Protein AF-A0A2D4F9P9-F1 (afdb_monomer_lite)

Structure (mmCIF, N/CA/C/O backbone):
data_AF-A0A2D4F9P9-F1
#
_entry.id   AF-A0A2D4F9P9-F1
#
loop_
_atom_site.group_PDB
_atom_site.id
_atom_site.type_symbol
_atom_site.label_atom_id
_atom_site.label_alt_id
_atom_site.label_comp_id
_atom_site.label_asym_id
_atom_site.label_entity_id
_atom_site.label_seq_id
_atom_site.pdbx_PDB_ins_code
_atom_site.Cartn_x
_atom_site.Cartn_y
_atom_site.Cartn_z
_atom_site.occupancy
_atom_site.B_iso_or_equiv
_atom_site.auth_seq_id
_atom_site.auth_comp_id
_atom_site.auth_asym_id
_atom_site.auth_atom_id
_atom_site.pdbx_PDB_model_num
ATOM 1 N N . MET A 1 1 ? 14.594 11.100 -8.175 1.00 60.94 1 MET A N 1
ATOM 2 C CA . MET A 1 1 ? 13.769 10.230 -7.305 1.00 60.94 1 MET A CA 1
ATOM 3 C C . MET A 1 1 ? 14.589 9.799 -6.092 1.00 60.94 1 MET A C 1
ATOM 5 O O . MET A 1 1 ? 15.635 9.189 -6.272 1.00 60.94 1 MET A O 1
ATOM 9 N N . HIS A 1 2 ? 14.154 10.124 -4.869 1.00 86.25 2 HIS A N 1
ATOM 10 C CA . HIS A 1 2 ? 14.833 9.715 -3.628 1.00 86.25 2 HIS A CA 1
ATOM 11 C C . HIS A 1 2 ? 14.268 8.373 -3.120 1.00 86.25 2 HIS A C 1
ATOM 13 O O . HIS A 1 2 ? 13.485 8.340 -2.169 1.00 86.25 2 HIS A O 1
ATOM 19 N N . TYR A 1 3 ? 14.637 7.262 -3.773 1.00 89.88 3 TYR A N 1
ATOM 20 C CA . TYR A 1 3 ? 14.123 5.916 -3.455 1.00 89.88 3 TYR A CA 1
ATOM 21 C C . TYR A 1 3 ? 14.337 5.524 -1.982 1.00 89.88 3 TYR A C 1
ATOM 23 O O . TYR A 1 3 ? 13.443 4.951 -1.364 1.00 89.88 3 TYR A O 1
ATOM 31 N N . TYR A 1 4 ? 15.482 5.890 -1.395 1.00 91.69 4 TYR A N 1
ATOM 32 C CA . TYR A 1 4 ? 15.779 5.620 0.016 1.00 91.69 4 TYR A CA 1
ATOM 33 C C . TYR A 1 4 ? 14.820 6.345 0.970 1.00 91.69 4 TYR A C 1
ATOM 35 O O . TYR A 1 4 ? 14.259 5.727 1.872 1.00 91.69 4 TYR A O 1
ATOM 43 N N . THR A 1 5 ? 14.569 7.637 0.744 1.00 94.06 5 THR A N 1
ATOM 44 C CA . THR A 1 5 ? 13.634 8.419 1.566 1.00 94.06 5 THR A CA 1
ATOM 45 C C . THR A 1 5 ? 12.235 7.819 1.514 1.00 94.06 5 THR A C 1
ATOM 47 O O . THR A 1 5 ? 11.603 7.633 2.549 1.00 94.06 5 THR A O 1
ATOM 50 N N . ARG A 1 6 ? 11.763 7.437 0.322 1.00 94.50 6 ARG A N 1
ATOM 51 C CA . ARG A 1 6 ? 10.457 6.786 0.165 1.00 94.50 6 ARG A CA 1
ATOM 52 C C . ARG A 1 6 ? 10.391 5.435 0.879 1.00 94.50 6 ARG A C 1
ATOM 54 O O . ARG A 1 6 ? 9.430 5.187 1.602 1.00 94.50 6 ARG A O 1
ATOM 61 N N . PHE A 1 7 ? 11.428 4.605 0.758 1.00 95.12 7 PHE A N 1
ATOM 62 C CA . PHE A 1 7 ? 11.541 3.351 1.507 1.00 95.12 7 PHE A CA 1
ATOM 63 C C . PHE A 1 7 ? 11.417 3.582 3.022 1.00 95.12 7 PHE A C 1
ATOM 65 O O . PHE A 1 7 ? 10.603 2.932 3.682 1.00 95.12 7 PHE A O 1
ATOM 72 N N . LYS A 1 8 ? 12.183 4.535 3.572 1.00 96.00 8 LYS A N 1
ATOM 73 C CA . LYS A 1 8 ? 12.157 4.861 5.007 1.00 96.00 8 LYS A CA 1
ATOM 74 C C . LYS A 1 8 ? 10.812 5.435 5.446 1.00 96.00 8 LYS A C 1
ATOM 76 O O . LYS A 1 8 ? 10.347 5.091 6.529 1.00 96.00 8 LYS A O 1
ATOM 81 N N . ASN A 1 9 ? 10.161 6.239 4.608 1.00 94.12 9 ASN A N 1
ATOM 82 C CA . ASN A 1 9 ? 8.832 6.769 4.898 1.00 94.12 9 ASN A CA 1
ATOM 83 C C . ASN A 1 9 ? 7.798 5.644 5.005 1.00 94.12 9 ASN A C 1
ATOM 85 O O . ASN A 1 9 ? 7.070 5.593 5.990 1.00 94.12 9 ASN A O 1
ATOM 89 N N . HIS A 1 10 ? 7.772 4.694 4.063 1.00 95.31 10 HIS A N 1
ATOM 90 C CA . HIS A 1 10 ? 6.850 3.551 4.146 1.00 95.31 10 HIS A CA 1
ATOM 91 C C . HIS A 1 10 ? 7.165 2.619 5.319 1.00 95.31 10 HIS A C 1
ATOM 93 O O . HIS A 1 10 ? 6.251 2.029 5.891 1.00 95.31 10 HIS A O 1
ATOM 99 N N . GLU A 1 11 ? 8.432 2.510 5.726 1.00 95.06 11 GLU A N 1
ATOM 100 C CA . GLU A 1 11 ? 8.813 1.810 6.956 1.00 95.06 11 GLU A CA 1
ATOM 101 C C . GLU A 1 11 ? 8.263 2.489 8.214 1.00 95.06 11 GLU A C 1
ATOM 103 O O . GLU A 1 11 ? 7.707 1.812 9.080 1.00 95.06 11 GLU A O 1
ATOM 108 N N . LEU A 1 12 ? 8.373 3.815 8.299 1.00 94.69 12 LEU A N 1
ATOM 109 C CA . LEU A 1 12 ? 7.828 4.586 9.410 1.00 94.69 12 LEU A CA 1
ATOM 110 C C . LEU A 1 12 ? 6.294 4.518 9.437 1.00 94.69 12 LEU A C 1
ATOM 112 O O . LEU A 1 12 ? 5.719 4.217 10.483 1.00 94.69 12 LEU A O 1
ATOM 116 N N . SER A 1 13 ? 5.633 4.730 8.293 1.00 94.38 13 SER A N 1
ATOM 117 C CA . SER A 1 13 ? 4.173 4.620 8.171 1.00 94.38 13 SER A CA 1
ATOM 118 C C . SER A 1 13 ? 3.687 3.240 8.602 1.00 94.38 13 SER A C 1
ATOM 120 O O . SER A 1 13 ? 2.757 3.148 9.397 1.00 94.38 13 SER A O 1
ATOM 122 N N . TYR A 1 14 ? 4.373 2.170 8.182 1.00 94.31 14 TYR A N 1
ATOM 123 C CA . TYR A 1 14 ? 4.064 0.810 8.619 1.00 94.31 14 TYR A CA 1
ATOM 124 C C . TYR A 1 14 ? 4.135 0.657 10.147 1.00 94.31 14 TYR A 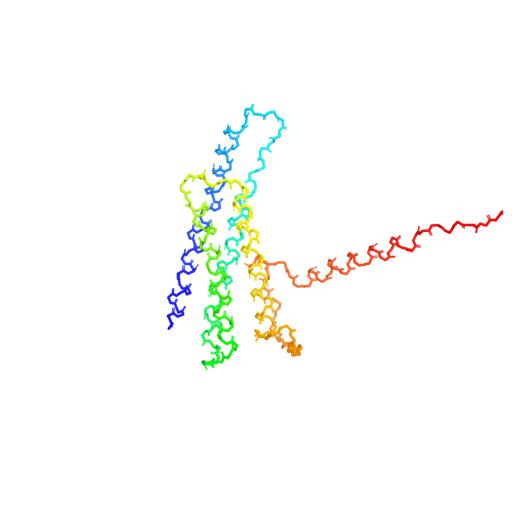C 1
ATOM 126 O O . TYR A 1 14 ? 3.232 0.079 10.746 1.00 94.31 14 TYR A O 1
ATOM 134 N N . GLN A 1 15 ? 5.174 1.186 10.802 1.00 93.00 15 GLN A N 1
ATOM 135 C CA . GLN A 1 15 ? 5.310 1.100 12.263 1.00 93.00 15 GLN A CA 1
ATOM 136 C C . GLN A 1 15 ? 4.206 1.867 13.004 1.00 93.00 15 GLN A C 1
ATOM 138 O O . GLN A 1 15 ? 3.704 1.392 14.025 1.00 93.00 15 GLN A O 1
ATOM 143 N N . LEU A 1 16 ? 3.822 3.043 12.501 1.00 91.06 16 LEU A N 1
ATOM 144 C CA . LEU A 1 16 ? 2.731 3.839 13.068 1.00 91.06 16 LEU A CA 1
ATOM 145 C C . LEU A 1 16 ? 1.384 3.132 12.886 1.00 91.06 16 LEU A C 1
ATOM 147 O O . LEU A 1 16 ? 0.625 2.988 13.843 1.00 91.06 16 LEU A O 1
ATOM 151 N N . GLU A 1 17 ? 1.116 2.628 11.684 1.00 91.19 17 GLU A N 1
ATOM 152 C CA . GLU A 1 17 ? -0.127 1.936 11.341 1.00 91.19 17 GLU A CA 1
ATOM 153 C C . GLU A 1 17 ? -0.241 0.577 12.043 1.00 91.19 17 GLU A C 1
ATOM 155 O O . GLU A 1 17 ? -1.336 0.150 12.398 1.00 91.19 17 GLU A O 1
ATOM 160 N N . GLN A 1 18 ? 0.876 -0.080 12.364 1.00 89.62 18 GLN A N 1
ATOM 161 C CA . GLN A 1 18 ? 0.859 -1.319 13.141 1.00 89.62 18 GLN A CA 1
ATOM 162 C C . GLN A 1 18 ? 0.335 -1.091 14.565 1.00 89.62 18 GLN A C 1
ATOM 164 O O . GLN A 1 18 ? -0.350 -1.952 15.121 1.00 89.62 18 GLN A O 1
ATOM 169 N N . ARG A 1 19 ? 0.588 0.087 15.151 1.00 86.94 19 ARG A N 1
ATOM 170 C CA . ARG A 1 19 ? 0.006 0.473 16.448 1.00 86.94 19 ARG A CA 1
ATOM 171 C C . ARG A 1 19 ? -1.505 0.688 16.346 1.00 86.94 19 ARG A C 1
ATOM 173 O O . ARG A 1 19 ? -2.205 0.488 17.338 1.00 86.94 19 ARG A O 1
ATOM 180 N N . LEU A 1 20 ? -2.018 1.017 15.157 1.00 81.38 20 LEU A N 1
ATOM 181 C CA . LEU A 1 20 ? -3.451 1.194 14.936 1.00 81.38 20 LEU A CA 1
ATOM 182 C C . LEU A 1 20 ? -4.242 -0.104 14.995 1.00 81.38 20 LEU A C 1
ATOM 184 O O . LEU A 1 20 ? -5.440 -0.037 15.211 1.00 81.38 20 LEU A O 1
ATOM 188 N N . LEU A 1 21 ? -3.620 -1.281 14.889 1.00 79.50 21 LEU A N 1
ATOM 189 C CA . LEU A 1 21 ? -4.337 -2.536 15.151 1.00 79.50 21 LEU A CA 1
ATOM 190 C C . LEU A 1 21 ? -4.892 -2.588 16.581 1.00 79.50 21 LEU A C 1
ATOM 192 O O . LEU A 1 21 ? -5.967 -3.136 16.804 1.00 79.50 21 LEU A O 1
ATOM 196 N N . LYS A 1 22 ? -4.187 -1.989 17.552 1.00 77.75 22 LYS A N 1
ATOM 197 C CA . LYS A 1 22 ? -4.683 -1.894 18.932 1.00 77.75 22 LYS A CA 1
ATOM 198 C C . LYS A 1 22 ? -5.852 -0.913 19.030 1.00 77.75 22 LYS A C 1
ATOM 200 O O . LYS A 1 22 ? -6.894 -1.268 19.565 1.00 77.75 22 LYS A O 1
ATOM 205 N N . THR A 1 23 ? -5.718 0.273 18.438 1.00 77.81 23 THR A N 1
ATOM 206 C CA . THR A 1 23 ? -6.778 1.297 18.474 1.00 77.81 23 THR A CA 1
ATOM 207 C C . THR A 1 23 ? -7.973 0.952 17.585 1.00 77.81 23 THR A C 1
ATOM 209 O O . THR A 1 23 ? -9.080 1.417 17.832 1.00 77.81 23 THR A O 1
ATOM 212 N N . ALA A 1 24 ? -7.796 0.111 16.565 1.00 75.88 24 ALA A N 1
ATOM 213 C CA . ALA A 1 24 ? -8.885 -0.432 15.764 1.00 75.88 24 ALA A CA 1
ATOM 214 C C . ALA A 1 24 ? -9.850 -1.220 16.651 1.00 75.88 24 ALA A C 1
ATOM 216 O O . ALA A 1 24 ? -11.050 -0.993 16.558 1.00 75.88 24 ALA A O 1
ATOM 217 N N . LYS A 1 25 ? -9.341 -2.045 17.576 1.00 74.81 25 LYS A N 1
ATOM 218 C CA . LYS A 1 25 ? -10.176 -2.783 18.538 1.00 74.81 25 LYS A CA 1
ATOM 219 C C . LYS A 1 25 ? -10.974 -1.847 19.443 1.00 74.81 25 LYS A C 1
ATOM 221 O O . LYS A 1 25 ? -12.171 -2.043 19.615 1.00 74.81 25 LYS A O 1
ATOM 226 N N . GLU A 1 26 ? -10.348 -0.783 19.937 1.00 77.94 26 GLU A N 1
ATOM 227 C CA . GLU A 1 26 ? -11.034 0.249 20.730 1.00 77.94 26 GLU A CA 1
ATOM 228 C C . GLU A 1 26 ? -12.122 0.963 19.909 1.00 77.94 26 GLU A C 1
ATOM 230 O O . GLU A 1 26 ? -13.231 1.181 20.390 1.00 77.94 26 GLU A O 1
ATOM 235 N N . LYS A 1 27 ? -11.847 1.287 18.637 1.00 73.94 27 LYS A N 1
ATOM 236 C CA . LYS A 1 27 ? -12.835 1.882 17.719 1.00 73.94 27 LYS A CA 1
ATOM 237 C C . LYS A 1 27 ? -13.996 0.932 17.430 1.00 73.94 27 LYS A C 1
ATOM 239 O O . LYS A 1 27 ? -15.137 1.380 17.350 1.00 73.94 27 LYS A O 1
ATOM 244 N N . MET A 1 28 ? -13.717 -0.360 17.272 1.00 77.69 28 MET A N 1
ATOM 245 C CA . MET A 1 28 ? -14.737 -1.395 17.105 1.00 77.69 28 MET A CA 1
ATOM 246 C C . MET A 1 28 ? -15.630 -1.482 18.346 1.00 77.69 28 MET A C 1
ATOM 248 O O . MET A 1 28 ? -16.847 -1.529 18.208 1.00 77.69 28 MET A O 1
ATOM 252 N N . GLU A 1 29 ? -15.047 -1.417 19.543 1.00 77.88 29 GLU A N 1
ATOM 253 C CA . GLU A 1 29 ? -15.789 -1.423 20.807 1.00 77.88 29 GLU A CA 1
ATOM 254 C C . GLU A 1 29 ? -16.640 -0.157 21.003 1.00 77.88 29 GLU A C 1
ATOM 256 O O . GLU A 1 29 ? -17.789 -0.223 21.435 1.00 77.88 29 GLU A O 1
ATOM 261 N N . GLN A 1 30 ? -16.122 1.017 20.640 1.00 77.94 30 GLN A N 1
ATOM 262 C CA . GLN A 1 30 ? -16.907 2.255 20.673 1.00 77.94 30 GLN A CA 1
ATOM 263 C C . GLN A 1 30 ? -18.107 2.191 19.720 1.00 77.94 30 GLN A C 1
ATOM 265 O O . GLN A 1 30 ? -19.206 2.613 20.080 1.00 77.94 30 GLN A O 1
ATOM 270 N N . LEU A 1 31 ? -17.918 1.633 18.520 1.00 73.75 31 LEU A N 1
ATOM 271 C CA . LEU A 1 31 ? -19.010 1.421 17.570 1.00 73.75 31 LEU A CA 1
ATOM 272 C C . LEU A 1 31 ? -20.001 0.373 18.062 1.00 73.75 31 LEU A C 1
ATOM 274 O O . LEU A 1 31 ? -21.200 0.561 17.878 1.00 73.75 31 LEU A O 1
ATOM 278 N N . SER A 1 32 ? -19.531 -0.704 18.696 1.00 74.62 32 SER A N 1
ATOM 279 C CA . SER A 1 32 ? -20.427 -1.732 19.216 1.00 74.62 32 SER A CA 1
ATOM 280 C C . SER A 1 32 ? -21.303 -1.202 20.345 1.00 74.62 32 SER A C 1
ATOM 282 O O . SER A 1 32 ? -22.506 -1.438 20.330 1.00 74.62 32 SER A O 1
ATOM 284 N N . ARG A 1 33 ? -20.743 -0.391 21.250 1.00 77.25 33 ARG A N 1
ATOM 285 C CA . ARG A 1 33 ? -21.501 0.308 22.300 1.00 77.25 33 ARG A CA 1
ATOM 286 C C . ARG A 1 33 ? -22.508 1.310 21.729 1.00 77.25 33 ARG A C 1
ATOM 288 O O . ARG A 1 33 ? -23.623 1.387 22.227 1.00 77.25 33 ARG A O 1
ATOM 295 N N . ALA A 1 34 ? -22.141 2.052 20.681 1.00 73.62 34 ALA A N 1
ATOM 296 C CA . ALA A 1 34 ? -23.039 3.014 20.035 1.00 73.62 34 ALA A CA 1
ATOM 297 C C . ALA A 1 34 ? -24.189 2.346 19.254 1.00 73.62 34 ALA A C 1
ATOM 299 O O . ALA A 1 34 ? -25.266 2.925 19.139 1.00 73.62 34 ALA A O 1
ATOM 300 N N . LEU A 1 35 ? -23.965 1.146 18.707 1.00 68.00 35 LEU A N 1
ATOM 301 C CA . LEU A 1 35 ? -24.952 0.391 17.924 1.00 68.00 35 LEU A CA 1
ATOM 302 C C . LEU A 1 35 ? -25.755 -0.621 18.760 1.00 68.00 35 LEU A C 1
ATOM 304 O O . LEU A 1 35 ? -26.816 -1.058 18.320 1.00 68.00 35 LEU A O 1
ATOM 308 N N . GLY A 1 36 ? -25.290 -0.967 19.964 1.00 58.28 36 GLY A N 1
ATOM 309 C CA . GLY A 1 36 ? -25.856 -1.989 20.857 1.00 58.28 36 GLY A CA 1
ATOM 310 C C . GLY A 1 36 ? -27.242 -1.699 21.450 1.00 58.28 36 GLY A C 1
ATOM 311 O O . GLY A 1 36 ? -27.658 -2.401 22.363 1.00 58.28 36 GLY A O 1
ATOM 312 N N . GLY A 1 37 ? -27.958 -0.688 20.947 1.00 53.84 37 GLY A N 1
ATOM 313 C CA . GLY A 1 37 ? -29.382 -0.461 21.221 1.00 53.84 37 GLY A CA 1
ATOM 314 C C . GLY A 1 37 ? -30.329 -1.070 20.177 1.00 53.84 37 GLY A C 1
ATOM 315 O O . GLY A 1 37 ? -31.540 -0.981 20.348 1.00 53.84 37 GLY A O 1
ATOM 316 N N . SER A 1 38 ? -29.810 -1.657 19.092 1.00 51.50 38 SER A N 1
ATOM 317 C CA . SER A 1 38 ? -30.614 -2.306 18.049 1.00 51.50 38 SER A CA 1
ATOM 318 C C . SER A 1 38 ? -30.431 -3.824 18.105 1.00 51.50 38 SER A C 1
ATOM 320 O O . SER A 1 38 ? -29.320 -4.327 18.256 1.00 51.50 38 SER A O 1
ATOM 322 N N . GLU A 1 39 ? -31.546 -4.540 18.061 1.00 47.66 39 GLU A N 1
ATOM 323 C CA . GLU A 1 39 ? -31.699 -5.929 18.480 1.00 47.66 39 GLU A CA 1
ATOM 324 C C . GLU A 1 39 ? -30.732 -6.943 17.826 1.00 47.66 39 GLU A C 1
ATOM 326 O O . GLU A 1 39 ? -30.561 -7.008 16.610 1.00 47.66 39 GLU A O 1
ATOM 331 N N . GLY A 1 40 ? -30.152 -7.809 18.665 1.00 46.72 40 GLY A N 1
ATOM 332 C CA . GLY A 1 40 ? -29.878 -9.217 18.344 1.00 46.72 40 GLY A CA 1
ATOM 333 C C . GLY A 1 40 ? -28.616 -9.588 17.554 1.00 46.72 40 GLY A C 1
ATOM 334 O O . GLY A 1 40 ? -28.216 -10.748 17.614 1.00 46.72 40 GLY A O 1
ATOM 335 N N . SER A 1 41 ? -27.943 -8.666 16.864 1.00 47.75 41 SER A N 1
ATOM 336 C CA . SER A 1 41 ? -26.713 -8.974 16.112 1.00 47.75 41 SER A CA 1
ATOM 337 C C . SER A 1 41 ? -25.524 -8.203 16.671 1.00 47.75 41 SER A C 1
ATOM 339 O O . SER A 1 41 ? -25.532 -6.974 16.664 1.00 47.75 41 SER A O 1
ATOM 341 N N . CYS A 1 42 ? -24.456 -8.900 17.079 1.00 53.88 42 CYS A N 1
ATOM 342 C CA . CYS A 1 42 ? -23.174 -8.246 17.354 1.00 53.88 42 CYS A CA 1
ATOM 343 C C . CYS A 1 42 ? -22.786 -7.422 16.107 1.00 53.88 42 CYS A C 1
ATOM 345 O O . CYS A 1 42 ? -22.752 -7.983 15.006 1.00 53.88 42 CYS A O 1
ATOM 347 N N . PRO A 1 43 ? -22.590 -6.096 16.214 1.00 57.78 43 PRO A N 1
ATOM 348 C CA . PRO A 1 43 ? -22.362 -5.260 15.047 1.00 57.78 43 PRO A CA 1
ATOM 349 C C . PRO A 1 43 ? -21.065 -5.685 14.362 1.00 57.78 43 PRO A C 1
ATOM 351 O O . PRO A 1 43 ? -20.007 -5.758 14.991 1.00 57.78 43 PRO A O 1
ATOM 354 N N . ASP A 1 44 ? -21.154 -5.967 13.061 1.00 66.88 44 ASP A N 1
ATOM 355 C CA . ASP A 1 44 ? -20.003 -6.369 12.260 1.00 66.88 44 ASP A CA 1
ATOM 356 C C . ASP A 1 44 ? -19.019 -5.194 12.145 1.00 66.88 44 ASP A C 1
ATOM 358 O O . ASP A 1 44 ? -19.168 -4.257 11.357 1.00 66.88 44 ASP A O 1
ATOM 362 N N . THR A 1 45 ? -18.040 -5.229 13.037 1.00 71.50 45 THR A N 1
ATOM 363 C CA . THR A 1 45 ? -17.009 -4.215 13.245 1.00 71.50 45 THR A CA 1
ATOM 364 C C . THR A 1 45 ? -15.664 -4.663 12.661 1.00 71.50 45 THR A C 1
ATOM 366 O O . THR A 1 45 ? -14.722 -3.874 12.613 1.00 71.50 45 THR A O 1
ATOM 369 N N . THR A 1 46 ? -15.590 -5.898 12.145 1.00 82.19 46 THR A N 1
ATOM 370 C CA . THR A 1 46 ? -14.373 -6.541 11.611 1.00 82.19 46 THR A CA 1
ATOM 371 C C . THR A 1 46 ? -13.750 -5.764 10.450 1.00 82.19 46 THR A C 1
ATOM 373 O O . THR A 1 46 ? -12.531 -5.728 10.302 1.00 82.19 46 THR A O 1
ATOM 376 N N . PHE A 1 47 ? -14.570 -5.017 9.704 1.00 85.50 47 PHE A N 1
ATOM 377 C CA . PHE A 1 47 ? -14.140 -4.228 8.549 1.00 85.50 47 PHE A CA 1
ATOM 378 C C . PHE A 1 47 ? -13.017 -3.215 8.841 1.00 85.50 47 PHE A C 1
ATOM 380 O O . PHE A 1 47 ? -12.279 -2.846 7.927 1.00 85.50 47 PHE A O 1
ATOM 387 N N . ILE A 1 48 ? -12.897 -2.718 10.081 1.00 87.06 48 ILE A N 1
ATOM 388 C CA . ILE A 1 48 ? -11.821 -1.785 10.459 1.00 87.06 48 ILE A CA 1
ATOM 389 C C . ILE A 1 48 ? -10.504 -2.538 10.576 1.00 87.06 48 ILE A C 1
ATOM 391 O O . ILE A 1 48 ? -9.484 -2.072 10.068 1.00 87.06 48 ILE A O 1
ATOM 395 N N . GLU A 1 49 ? -10.528 -3.697 11.231 1.00 88.31 49 GLU A N 1
ATOM 396 C CA . GLU A 1 49 ? -9.358 -4.556 11.343 1.00 88.31 49 GLU A CA 1
ATOM 397 C C . GLU A 1 49 ? -8.902 -5.010 9.955 1.00 88.31 49 GLU A C 1
ATOM 399 O O . GLU A 1 49 ? -7.730 -4.836 9.623 1.00 88.31 49 GLU A O 1
ATOM 404 N N . ASP A 1 50 ? -9.827 -5.462 9.107 1.00 90.94 50 ASP A N 1
ATOM 405 C CA . ASP A 1 50 ? -9.534 -5.862 7.728 1.00 90.94 50 ASP A CA 1
ATOM 406 C C . ASP A 1 50 ? -8.899 -4.726 6.917 1.00 90.94 50 ASP A C 1
ATOM 408 O O . ASP A 1 50 ? -7.910 -4.930 6.207 1.00 90.94 50 ASP A O 1
ATOM 412 N N . ALA A 1 51 ? -9.424 -3.504 7.051 1.00 92.94 51 ALA A N 1
ATOM 413 C CA . ALA A 1 51 ? -8.876 -2.330 6.385 1.00 92.94 51 ALA A CA 1
ATOM 414 C C . ALA A 1 51 ? -7.445 -2.013 6.851 1.00 92.94 51 ALA A C 1
ATOM 416 O O . ALA A 1 51 ? -6.577 -1.732 6.022 1.00 92.94 51 ALA A O 1
ATOM 417 N N . VAL A 1 52 ? -7.173 -2.088 8.159 1.00 92.50 52 VAL A N 1
ATOM 418 C CA . VAL A 1 52 ? -5.822 -1.875 8.708 1.00 92.50 52 VAL A CA 1
ATOM 419 C C . VAL A 1 52 ? -4.878 -3.002 8.283 1.00 92.50 52 VAL A C 1
ATOM 421 O O . VAL A 1 52 ? -3.738 -2.738 7.902 1.00 92.50 52 VAL A O 1
ATOM 424 N N . GLN A 1 53 ? -5.331 -4.257 8.277 1.00 92.56 53 GLN A N 1
ATOM 425 C CA . GLN A 1 53 ? -4.530 -5.379 7.790 1.00 92.56 53 GLN A CA 1
ATOM 426 C C . GLN A 1 53 ? -4.168 -5.218 6.306 1.00 92.56 53 GLN A C 1
ATOM 428 O O . GLN A 1 53 ? -3.024 -5.474 5.921 1.00 92.56 53 GLN A O 1
ATOM 433 N N . GLU A 1 54 ? -5.109 -4.786 5.463 1.00 95.38 54 GLU A N 1
ATOM 434 C CA . GLU A 1 54 ? -4.846 -4.550 4.041 1.00 95.38 54 GLU A CA 1
ATOM 435 C C . GLU A 1 54 ? -3.891 -3.367 3.821 1.00 95.38 54 GLU A C 1
ATOM 437 O O . GLU A 1 54 ? -2.998 -3.442 2.969 1.00 95.38 54 GLU A O 1
ATOM 442 N N . LEU A 1 55 ? -3.999 -2.321 4.645 1.00 94.81 55 LEU A N 1
ATOM 443 C CA . LEU A 1 55 ? -3.058 -1.204 4.663 1.00 94.81 55 LEU A CA 1
ATOM 444 C C . LEU A 1 55 ? -1.632 -1.692 4.968 1.00 94.81 55 LEU A C 1
ATOM 446 O O . LEU A 1 55 ? -0.716 -1.448 4.184 1.00 94.81 55 LEU A O 1
ATOM 450 N N . LEU A 1 56 ? -1.450 -2.484 6.031 1.00 94.88 56 LEU A N 1
ATOM 451 C CA . LEU A 1 56 ? -0.146 -3.038 6.419 1.00 94.88 56 LEU A CA 1
ATOM 452 C C . LEU A 1 56 ? 0.465 -3.939 5.338 1.00 94.88 56 LEU A C 1
ATOM 454 O O . LEU A 1 56 ? 1.661 -3.831 5.045 1.00 94.88 56 LEU A O 1
ATOM 458 N N . LYS A 1 57 ? -0.343 -4.809 4.715 1.00 95.81 57 LYS A N 1
ATOM 459 C CA . LYS A 1 57 ? 0.097 -5.643 3.581 1.00 95.81 57 LYS A CA 1
ATOM 460 C C . LYS A 1 57 ? 0.604 -4.768 2.438 1.00 95.81 57 LYS A C 1
ATOM 462 O O . LYS A 1 57 ? 1.663 -5.040 1.873 1.00 95.81 57 LYS A O 1
ATOM 467 N N . THR A 1 58 ? -0.119 -3.700 2.120 1.00 97.25 58 THR A N 1
ATOM 468 C CA . THR A 1 58 ? 0.219 -2.819 0.999 1.00 97.25 58 THR A CA 1
ATOM 469 C C . THR A 1 58 ? 1.441 -1.951 1.286 1.00 97.25 58 THR A C 1
ATOM 471 O O . THR A 1 58 ? 2.313 -1.847 0.426 1.00 97.25 58 THR A O 1
ATOM 474 N N . ARG A 1 59 ? 1.605 -1.441 2.513 1.00 96.94 59 ARG A N 1
ATOM 475 C CA . ARG A 1 59 ? 2.823 -0.735 2.951 1.00 96.94 59 ARG A CA 1
ATOM 476 C C . ARG A 1 59 ? 4.084 -1.570 2.787 1.00 96.94 59 ARG A C 1
ATOM 478 O O . ARG A 1 59 ? 5.102 -1.054 2.335 1.00 96.94 59 ARG A O 1
ATOM 485 N N . ARG A 1 60 ? 4.032 -2.866 3.118 1.00 96.25 60 ARG A N 1
ATOM 486 C CA . ARG A 1 60 ? 5.167 -3.782 2.906 1.00 96.25 60 ARG A CA 1
ATOM 487 C C . ARG A 1 60 ? 5.526 -3.888 1.424 1.00 96.25 60 ARG A C 1
ATOM 489 O O . ARG A 1 60 ? 6.704 -3.816 1.085 1.00 96.25 60 ARG A O 1
ATOM 496 N N . ILE A 1 61 ? 4.522 -4.004 0.551 1.00 96.69 61 ILE A N 1
ATOM 497 C CA . ILE A 1 61 ? 4.731 -4.026 -0.903 1.00 96.69 61 ILE A CA 1
ATOM 498 C C . ILE A 1 61 ? 5.320 -2.704 -1.398 1.00 96.69 61 ILE A C 1
ATOM 500 O O . ILE A 1 61 ? 6.336 -2.732 -2.089 1.00 96.69 61 ILE A O 1
ATOM 504 N N . LEU A 1 62 ? 4.754 -1.560 -1.004 1.00 96.81 62 LEU A N 1
ATOM 505 C CA . LEU A 1 62 ? 5.271 -0.242 -1.379 1.00 96.81 62 LEU A CA 1
ATOM 506 C C . LEU A 1 62 ? 6.706 -0.047 -0.882 1.00 96.81 62 LEU A C 1
ATOM 508 O O . LEU A 1 62 ? 7.570 0.326 -1.670 1.00 96.81 62 LEU A O 1
ATOM 512 N N . LYS A 1 63 ? 7.018 -0.418 0.364 1.00 95.75 63 LYS A N 1
ATOM 513 C CA . LYS A 1 63 ? 8.389 -0.390 0.891 1.00 95.75 63 LYS A CA 1
ATOM 514 C C . LYS A 1 63 ? 9.351 -1.175 -0.007 1.00 95.75 63 LYS A C 1
ATOM 516 O O . LYS A 1 63 ? 10.347 -0.620 -0.460 1.00 95.75 63 LYS A O 1
ATOM 521 N N . CYS A 1 64 ? 9.038 -2.433 -0.316 1.00 94.25 64 CYS A N 1
ATOM 522 C CA . CYS A 1 64 ? 9.885 -3.285 -1.157 1.00 94.25 64 CYS A CA 1
ATOM 523 C C . CYS A 1 64 ? 9.926 -2.849 -2.633 1.00 94.25 64 CYS A C 1
ATOM 525 O O . CYS A 1 64 ? 10.870 -3.184 -3.349 1.00 94.25 64 CYS A O 1
ATOM 527 N N . SER A 1 65 ? 8.934 -2.083 -3.092 1.00 95.56 65 SER A N 1
ATOM 528 C CA . SER A 1 65 ? 8.861 -1.611 -4.473 1.00 95.56 65 SER A CA 1
ATOM 529 C C . SER A 1 65 ? 9.906 -0.536 -4.805 1.00 95.56 65 SER A C 1
ATOM 531 O O . SER A 1 65 ? 10.384 -0.499 -5.935 1.00 95.56 65 SER A O 1
ATOM 533 N N . TYR A 1 66 ? 10.345 0.291 -3.844 1.00 95.44 66 TYR A N 1
ATOM 534 C CA . TYR A 1 66 ? 11.356 1.326 -4.121 1.00 95.44 66 TYR A CA 1
ATOM 535 C C . TYR A 1 66 ? 12.753 0.762 -4.413 1.00 95.44 66 TYR A C 1
ATOM 537 O O . TYR A 1 66 ? 13.333 1.175 -5.417 1.00 95.44 66 TYR A O 1
ATOM 545 N N . PRO A 1 67 ? 13.301 -0.194 -3.630 1.00 94.44 67 PRO A N 1
ATOM 546 C CA . PRO A 1 67 ? 14.534 -0.880 -4.011 1.00 94.44 67 PRO A CA 1
ATOM 547 C C . PRO A 1 67 ? 14.417 -1.577 -5.369 1.00 94.44 67 PRO A C 1
ATOM 549 O O . PRO A 1 67 ? 15.338 -1.499 -6.171 1.00 94.44 67 PRO A O 1
ATOM 552 N N . TYR A 1 68 ? 13.273 -2.205 -5.666 1.00 92.75 68 TYR A N 1
ATOM 553 C CA . TYR A 1 68 ? 13.047 -2.831 -6.971 1.00 92.75 68 TYR A CA 1
ATOM 554 C C . TYR A 1 68 ? 13.091 -1.809 -8.119 1.00 92.75 68 TYR A C 1
ATOM 556 O O . TYR A 1 68 ? 13.835 -1.999 -9.078 1.00 92.75 68 TYR A O 1
ATOM 564 N N . GLY A 1 69 ? 12.354 -0.698 -8.002 1.00 92.12 69 GLY A N 1
ATOM 565 C CA . GLY A 1 69 ? 12.319 0.370 -9.007 1.00 92.12 69 GLY A CA 1
ATOM 566 C C . GLY A 1 69 ? 13.664 1.074 -9.212 1.00 92.12 69 GLY A C 1
ATOM 567 O O . GLY A 1 69 ? 13.970 1.510 -10.324 1.00 92.12 69 GLY A O 1
ATOM 568 N N . PHE A 1 70 ? 14.501 1.137 -8.171 1.00 92.00 70 PHE A N 1
ATOM 569 C CA . PHE A 1 70 ? 15.862 1.668 -8.265 1.00 92.00 70 PHE A CA 1
ATOM 570 C C . PHE A 1 70 ? 16.723 0.868 -9.255 1.00 92.00 70 PHE A C 1
ATOM 572 O O . PHE A 1 70 ? 17.403 1.472 -10.081 1.00 92.00 70 PHE A O 1
ATOM 579 N N . PHE A 1 71 ? 16.643 -0.467 -9.218 1.00 91.69 71 PHE A N 1
ATOM 580 C CA . PHE A 1 71 ? 17.413 -1.357 -10.096 1.00 91.69 71 PH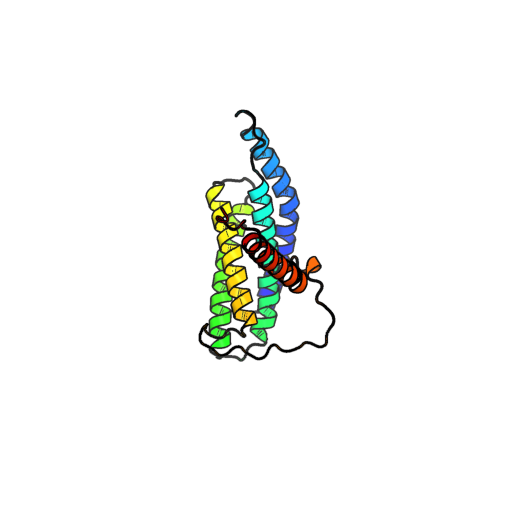E A CA 1
ATOM 581 C C . PHE A 1 71 ? 16.800 -1.560 -11.490 1.00 91.69 71 PHE A C 1
ATOM 583 O O . PHE A 1 71 ? 17.392 -2.250 -12.319 1.00 91.69 71 PHE A O 1
ATOM 590 N N . LEU A 1 72 ? 15.631 -0.978 -11.777 1.00 89.25 72 LEU A N 1
ATOM 591 C CA . LEU A 1 72 ? 15.096 -0.971 -13.137 1.00 89.25 72 LEU A CA 1
ATOM 592 C C . LEU A 1 72 ? 15.900 -0.029 -14.033 1.00 89.25 72 LEU A C 1
ATOM 594 O O . LEU A 1 72 ? 16.262 1.081 -13.624 1.00 89.25 72 LEU A O 1
ATOM 598 N N . GLU A 1 73 ? 16.098 -0.465 -15.277 1.00 88.31 73 GLU A N 1
ATOM 599 C CA . GLU A 1 73 ? 16.823 0.277 -16.302 1.00 88.31 73 GLU A CA 1
ATOM 600 C C . GLU A 1 73 ? 16.241 1.694 -16.472 1.00 88.31 73 GLU A C 1
ATOM 602 O O . GLU A 1 73 ? 15.029 1.841 -16.699 1.00 88.31 73 GLU A O 1
ATOM 607 N N . PRO A 1 74 ? 17.066 2.749 -16.323 1.00 87.50 74 PRO A N 1
ATOM 608 C CA . PRO A 1 74 ? 16.622 4.125 -16.502 1.00 87.50 74 PRO A CA 1
ATOM 609 C C . PRO A 1 74 ? 16.035 4.352 -17.899 1.00 87.50 74 PRO A C 1
ATOM 611 O O . PRO A 1 74 ? 16.588 3.868 -18.879 1.00 87.50 74 PRO A O 1
ATOM 614 N N . LYS A 1 75 ? 14.949 5.132 -17.991 1.00 85.12 75 LYS A N 1
ATOM 615 C CA . LYS A 1 75 ? 14.267 5.474 -19.258 1.00 85.12 75 LYS A CA 1
ATOM 616 C C . LYS A 1 75 ? 13.753 4.263 -20.058 1.00 85.12 75 LYS A C 1
ATOM 618 O O . LYS A 1 75 ? 13.543 4.365 -21.261 1.00 85.12 75 LYS A O 1
ATOM 623 N N . SER A 1 76 ? 13.551 3.119 -19.403 1.00 89.12 76 SER A N 1
ATOM 624 C CA . SER A 1 76 ? 12.871 1.976 -20.013 1.00 89.12 76 SER A CA 1
ATOM 625 C C . SER A 1 76 ? 11.354 2.099 -19.850 1.00 89.12 76 SER A C 1
ATOM 627 O O . SER A 1 76 ? 10.867 2.475 -18.782 1.00 89.12 76 SER A O 1
ATOM 629 N N . THR A 1 77 ? 10.590 1.679 -20.862 1.00 89.06 77 THR A N 1
ATOM 630 C CA . THR A 1 77 ? 9.115 1.605 -20.800 1.00 89.06 77 THR A CA 1
ATOM 631 C C . THR A 1 77 ? 8.640 0.778 -19.602 1.00 89.06 77 THR A C 1
ATOM 633 O O . THR A 1 77 ? 7.671 1.114 -18.929 1.00 89.06 77 THR A O 1
ATOM 636 N N . LYS A 1 78 ? 9.380 -0.285 -19.270 1.00 88.62 78 LYS A N 1
ATOM 637 C CA . LYS A 1 78 ? 9.155 -1.106 -18.078 1.00 88.62 78 LYS A CA 1
ATOM 638 C C . LYS A 1 78 ? 9.204 -0.288 -16.786 1.00 88.62 78 LYS A C 1
ATOM 640 O O . LYS A 1 78 ? 8.368 -0.489 -15.907 1.00 88.62 78 LYS A O 1
ATOM 645 N N . LYS A 1 79 ? 10.185 0.606 -16.653 1.00 91.06 79 LYS A N 1
ATOM 646 C CA . LYS A 1 79 ? 10.317 1.471 -15.480 1.00 91.06 79 LYS A CA 1
ATOM 647 C C . LYS A 1 79 ? 9.183 2.488 -15.405 1.00 91.06 79 LYS A C 1
ATOM 649 O O . LYS A 1 79 ? 8.621 2.660 -14.332 1.00 91.06 79 LYS A O 1
ATOM 654 N N . GLU A 1 80 ? 8.800 3.079 -16.530 1.00 91.50 80 GLU A N 1
ATOM 655 C CA . GLU A 1 80 ? 7.690 4.038 -16.599 1.00 91.50 80 GLU A CA 1
ATOM 656 C C . GLU A 1 80 ? 6.352 3.400 -16.199 1.00 91.50 80 GLU A C 1
ATOM 658 O O . GLU A 1 80 ? 5.652 3.924 -15.333 1.00 91.50 80 GLU A O 1
ATOM 663 N N . ILE A 1 81 ? 6.029 2.219 -16.745 1.00 92.12 81 ILE A N 1
ATOM 664 C CA . ILE A 1 81 ? 4.818 1.472 -16.367 1.00 92.12 81 ILE A CA 1
ATOM 665 C C . ILE A 1 81 ? 4.865 1.101 -14.880 1.00 92.12 81 ILE A C 1
ATOM 667 O O . ILE A 1 81 ? 3.867 1.237 -14.171 1.00 92.12 81 ILE A O 1
ATOM 671 N N . PHE A 1 82 ? 6.019 0.646 -14.385 1.00 94.69 82 PHE A N 1
ATOM 672 C CA . PHE A 1 82 ? 6.186 0.301 -12.977 1.00 94.69 82 PHE A CA 1
ATOM 673 C C . PHE A 1 82 ? 5.931 1.500 -12.055 1.00 94.69 82 PHE A C 1
ATOM 675 O O . PHE A 1 82 ? 5.183 1.365 -11.089 1.00 94.69 82 PHE A O 1
ATOM 682 N N . GLU A 1 83 ? 6.528 2.657 -12.346 1.00 94.62 83 GLU A N 1
ATOM 683 C CA . GLU A 1 83 ? 6.391 3.878 -11.542 1.00 94.62 83 GLU A CA 1
ATOM 684 C C . GLU A 1 83 ? 4.963 4.437 -11.589 1.00 94.62 83 GLU A C 1
ATOM 686 O O . GLU A 1 83 ? 4.456 4.906 -10.567 1.00 94.62 83 GLU A O 1
ATOM 691 N N . LEU A 1 84 ? 4.274 4.310 -12.728 1.00 95.06 84 LEU A N 1
ATOM 692 C CA . LEU A 1 84 ? 2.856 4.650 -12.845 1.00 95.06 84 LEU A CA 1
ATOM 693 C C . LEU A 1 84 ? 1.998 3.761 -11.935 1.00 95.06 84 LEU A C 1
ATOM 695 O O . LEU A 1 84 ? 1.265 4.262 -11.085 1.00 95.06 84 LEU A O 1
ATOM 699 N N . MET A 1 85 ? 2.140 2.436 -12.042 1.00 96.25 85 MET A N 1
ATOM 700 C CA . MET A 1 85 ? 1.367 1.506 -11.212 1.00 96.25 85 MET A CA 1
ATOM 701 C C . MET A 1 85 ? 1.714 1.612 -9.719 1.00 96.25 85 MET A C 1
ATOM 703 O O . MET A 1 85 ? 0.846 1.431 -8.864 1.00 96.25 85 MET A O 1
ATOM 707 N N . GLN A 1 86 ? 2.981 1.888 -9.392 1.00 96.31 86 GLN A N 1
ATOM 708 C CA . GLN A 1 86 ? 3.430 2.147 -8.024 1.00 96.31 86 GLN A CA 1
ATOM 709 C C . GLN A 1 86 ? 2.742 3.394 -7.461 1.00 96.31 86 GLN A C 1
ATOM 711 O O . GLN A 1 86 ? 2.265 3.360 -6.328 1.00 96.31 86 GLN A O 1
ATOM 716 N N . THR A 1 87 ? 2.661 4.464 -8.258 1.00 96.69 87 THR A N 1
ATOM 717 C CA . THR A 1 87 ? 2.000 5.722 -7.885 1.00 96.69 87 THR A CA 1
ATOM 718 C C . THR A 1 87 ? 0.507 5.511 -7.654 1.00 96.69 87 THR A C 1
ATOM 720 O O . THR A 1 87 ? -0.013 5.937 -6.625 1.00 96.69 87 THR A O 1
ATOM 723 N N . ASP A 1 88 ? -0.172 4.781 -8.543 1.00 97.06 88 ASP A N 1
ATOM 724 C CA . ASP A 1 88 ? -1.583 4.413 -8.378 1.00 97.06 88 ASP A CA 1
ATOM 725 C C . ASP A 1 88 ? -1.828 3.652 -7.073 1.00 97.06 88 ASP A C 1
ATOM 727 O O . ASP A 1 88 ? -2.757 3.969 -6.325 1.00 97.06 88 ASP A O 1
ATOM 731 N N . LEU A 1 89 ? -0.977 2.662 -6.779 1.00 97.81 89 LEU A N 1
ATOM 732 C CA . LEU A 1 89 ? -1.054 1.894 -5.541 1.00 97.81 89 LEU A CA 1
ATOM 733 C C . LEU A 1 89 ? -0.807 2.779 -4.311 1.00 97.81 89 LEU A C 1
ATOM 735 O O . LEU A 1 89 ? -1.522 2.657 -3.315 1.00 97.81 89 LEU A O 1
ATOM 739 N N . GLU A 1 90 ? 0.183 3.670 -4.367 1.00 97.25 90 GLU A N 1
ATOM 740 C CA . GLU A 1 90 ? 0.500 4.605 -3.284 1.00 97.25 90 GLU A CA 1
ATOM 741 C C . GLU A 1 90 ? -0.680 5.548 -3.015 1.00 97.25 90 GLU A C 1
ATOM 743 O O . GLU A 1 90 ? -1.105 5.66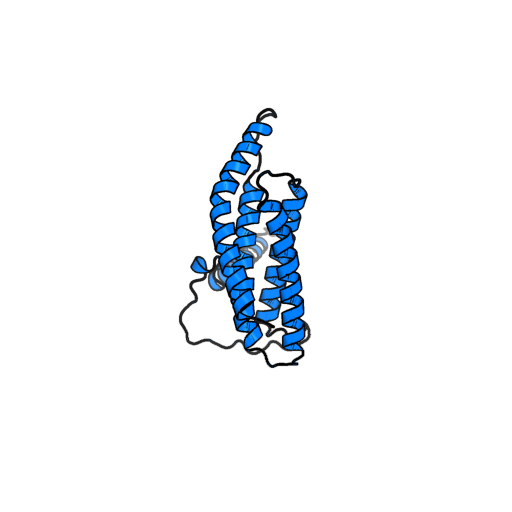5 -1.867 1.00 97.25 90 GLU A O 1
ATOM 748 N N . MET A 1 91 ? -1.294 6.118 -4.057 1.00 97.25 91 MET A N 1
ATOM 749 C CA . MET A 1 91 ? -2.457 7.002 -3.925 1.00 97.25 91 MET A CA 1
ATOM 750 C C . MET A 1 91 ? -3.626 6.330 -3.200 1.00 97.25 91 MET A C 1
ATOM 752 O O . MET A 1 91 ? -4.145 6.884 -2.229 1.00 97.25 91 MET A O 1
ATOM 756 N N . VAL A 1 92 ? -4.033 5.128 -3.626 1.00 97.94 92 VAL A N 1
ATOM 757 C CA . VAL A 1 92 ? -5.155 4.424 -2.975 1.00 97.94 92 VAL A CA 1
ATOM 758 C C . VAL A 1 92 ? -4.809 3.984 -1.549 1.00 97.94 92 VAL A C 1
ATOM 760 O O . VAL A 1 92 ? -5.684 3.943 -0.685 1.00 97.94 92 VAL A O 1
ATOM 763 N N . THR A 1 93 ? -3.532 3.694 -1.278 1.00 97.44 93 THR A N 1
ATOM 764 C CA . THR A 1 93 ? -3.050 3.323 0.061 1.00 97.44 93 THR A CA 1
ATOM 765 C C . THR A 1 93 ? -3.132 4.505 1.021 1.00 97.44 93 THR A C 1
ATOM 767 O O . THR A 1 93 ? -3.658 4.357 2.125 1.00 97.44 93 THR A O 1
ATOM 770 N N . GLU A 1 94 ? -2.672 5.689 0.606 1.00 96.62 94 GLU A N 1
ATOM 771 C CA . GLU A 1 94 ? -2.771 6.900 1.430 1.00 96.62 94 GLU A CA 1
ATOM 772 C C . GLU A 1 94 ? -4.227 7.322 1.652 1.00 96.62 94 GLU A C 1
ATOM 774 O O . GLU A 1 94 ? -4.604 7.724 2.754 1.00 96.62 94 GLU A O 1
ATOM 779 N N . ASP A 1 95 ? -5.078 7.172 0.636 1.00 95.38 95 ASP A N 1
ATOM 780 C CA . ASP A 1 95 ? -6.511 7.448 0.736 1.00 95.38 95 ASP A CA 1
ATOM 781 C C . ASP A 1 95 ? -7.218 6.539 1.767 1.00 95.38 95 ASP A C 1
ATOM 783 O O . ASP A 1 95 ? -8.083 7.003 2.526 1.00 95.38 95 ASP A O 1
ATOM 787 N N . LEU A 1 96 ? -6.829 5.258 1.850 1.00 95.19 96 LEU A N 1
ATOM 788 C CA . LEU A 1 96 ? -7.291 4.339 2.894 1.00 95.19 96 LEU A CA 1
ATOM 789 C C . LEU A 1 96 ? -6.730 4.722 4.269 1.00 95.19 96 LEU A C 1
ATOM 791 O O . LEU A 1 96 ? -7.499 4.812 5.231 1.00 95.19 96 LEU A O 1
ATOM 795 N N . ALA A 1 97 ? -5.427 5.006 4.363 1.00 93.44 97 ALA A N 1
ATOM 796 C CA . ALA A 1 97 ? -4.768 5.418 5.603 1.00 93.44 97 ALA A CA 1
ATOM 797 C C . ALA A 1 97 ? -5.458 6.643 6.221 1.00 93.44 97 ALA A C 1
ATOM 799 O O . ALA A 1 97 ? -5.814 6.644 7.399 1.00 93.44 97 ALA A O 1
ATOM 800 N N . GLN A 1 98 ? -5.768 7.662 5.416 1.00 91.94 98 GLN A N 1
ATOM 801 C CA . GLN A 1 98 ? -6.477 8.862 5.870 1.00 91.94 98 GLN A CA 1
ATOM 802 C C . GLN A 1 98 ? -7.893 8.589 6.397 1.00 91.94 98 GLN A C 1
ATOM 804 O O . GLN A 1 98 ? -8.408 9.375 7.202 1.00 91.94 98 GLN A O 1
ATOM 809 N N . LYS A 1 99 ? -8.550 7.510 5.951 1.00 90.19 99 LYS A N 1
ATOM 810 C CA . LYS A 1 99 ? -9.884 7.115 6.432 1.00 90.19 99 LYS A CA 1
ATOM 811 C C . LYS A 1 99 ? -9.819 6.383 7.766 1.00 90.19 99 LYS A C 1
ATOM 813 O O . LYS A 1 99 ? -10.714 6.596 8.585 1.00 90.19 99 LYS A O 1
ATOM 818 N N . VAL A 1 100 ? -8.795 5.552 7.979 1.00 87.88 100 VAL A N 1
ATOM 819 C CA . VAL A 1 100 ? -8.681 4.674 9.160 1.00 87.88 100 VAL A CA 1
ATOM 820 C C . VAL A 1 100 ? -7.821 5.265 10.287 1.00 87.88 100 VAL A C 1
ATOM 822 O O . VAL A 1 100 ? -8.103 5.007 11.459 1.00 87.88 100 VAL A O 1
ATOM 825 N N . ASN A 1 101 ? -6.859 6.144 9.977 1.00 85.50 101 ASN A N 1
ATOM 826 C CA . ASN A 1 101 ? -5.917 6.730 10.947 1.00 85.50 101 ASN A CA 1
ATOM 827 C C . ASN A 1 101 ? -6.493 7.911 11.751 1.00 85.50 101 ASN A C 1
ATOM 829 O O . ASN A 1 101 ? -5.820 8.442 12.632 1.00 85.50 101 ASN A O 1
ATOM 833 N N . ARG A 1 102 ? -7.733 8.347 11.489 1.00 79.88 102 ARG A N 1
ATOM 834 C CA . ARG A 1 102 ? -8.350 9.456 12.242 1.00 79.88 102 ARG A CA 1
ATOM 835 C C . ARG A 1 102 ? -8.603 9.057 13.702 1.00 79.88 102 ARG A C 1
ATOM 837 O O . ARG A 1 102 ? -8.959 7.901 13.931 1.00 79.88 102 ARG A O 1
ATOM 844 N N . PRO A 1 103 ? -8.503 9.982 14.677 1.00 72.00 103 PRO A N 1
ATOM 845 C CA . PRO A 1 103 ? -8.782 9.683 16.087 1.00 72.00 103 PRO A CA 1
ATOM 846 C C . PRO A 1 103 ? -10.184 9.097 16.305 1.00 72.00 103 PRO A C 1
ATOM 848 O O . PRO A 1 103 ? -10.353 8.171 17.087 1.00 72.00 103 PRO A O 1
ATOM 851 N N . TYR A 1 104 ? -11.164 9.570 15.528 1.00 75.19 104 TYR A N 1
ATOM 852 C CA . TYR A 1 104 ? -12.552 9.112 15.566 1.00 75.19 104 TYR A CA 1
ATOM 853 C C . TYR A 1 104 ? -13.006 8.633 14.187 1.00 75.19 104 TYR A C 1
ATOM 855 O O . TYR A 1 104 ? -12.677 9.253 13.165 1.00 75.19 104 TYR A O 1
ATOM 863 N N . LEU A 1 105 ? -13.791 7.551 14.146 1.00 75.62 105 LEU A N 1
ATOM 864 C CA . LEU A 1 105 ? -14.332 7.026 12.896 1.00 75.62 105 LEU A CA 1
ATOM 865 C C . LEU A 1 105 ? -15.434 7.953 12.362 1.00 75.62 105 LEU A C 1
ATOM 867 O O . LEU A 1 105 ? -16.584 7.879 12.772 1.00 75.62 105 LEU A O 1
ATOM 871 N N . ARG A 1 106 ? -15.072 8.844 11.435 1.00 81.06 106 ARG A N 1
ATOM 872 C CA . ARG A 1 106 ? -16.024 9.728 10.729 1.00 81.06 106 ARG A CA 1
ATOM 873 C C . ARG A 1 106 ? -16.431 9.210 9.353 1.00 81.06 106 ARG A C 1
ATOM 875 O O . ARG A 1 106 ? -17.331 9.754 8.722 1.00 81.06 106 ARG A O 1
ATOM 882 N N . THR A 1 107 ? -15.725 8.204 8.855 1.00 84.44 107 THR A N 1
ATOM 883 C CA . THR A 1 107 ? -15.944 7.674 7.514 1.00 84.44 107 THR A CA 1
ATOM 884 C C . THR A 1 107 ? -17.019 6.587 7.572 1.00 84.44 107 THR A C 1
ATOM 886 O O . THR A 1 107 ? -16.858 5.637 8.338 1.00 84.44 107 THR A O 1
ATOM 889 N N . PRO A 1 108 ? -18.089 6.671 6.759 1.00 87.69 108 PRO A N 1
ATOM 890 C CA . PRO A 1 108 ? -19.108 5.630 6.699 1.00 87.69 108 PRO A CA 1
ATOM 891 C C . PRO A 1 108 ? -18.516 4.258 6.362 1.00 87.69 108 PRO A C 1
ATOM 893 O O . PRO A 1 108 ? -17.638 4.151 5.500 1.00 87.69 108 PRO A O 1
ATOM 896 N N . ARG A 1 109 ? -19.065 3.202 6.974 1.00 87.12 109 ARG A N 1
ATOM 897 C CA . ARG A 1 109 ? -18.625 1.806 6.808 1.00 87.12 109 ARG A CA 1
ATOM 898 C C . ARG A 1 109 ? -18.400 1.407 5.345 1.00 87.12 109 ARG A C 1
ATOM 900 O O . ARG A 1 109 ? -17.323 0.934 4.995 1.00 87.12 109 ARG A O 1
ATOM 907 N N . HIS A 1 110 ? -19.380 1.647 4.470 1.00 89.88 110 HIS A N 1
ATOM 908 C CA . HIS A 1 110 ? -19.293 1.248 3.059 1.00 89.88 110 HIS A CA 1
ATOM 909 C C . HIS A 1 110 ? -18.123 1.914 2.314 1.00 89.88 110 HIS A C 1
ATOM 911 O O . HIS A 1 110 ? -17.577 1.321 1.388 1.00 89.88 110 HIS A O 1
ATOM 917 N N . LYS A 1 111 ? -17.710 3.128 2.712 1.00 92.69 111 LYS A N 1
ATOM 918 C CA . LYS A 1 111 ? -16.569 3.819 2.094 1.00 92.69 111 LYS A CA 1
ATOM 919 C C . LYS A 1 111 ? -15.241 3.197 2.514 1.00 92.69 111 LYS A C 1
ATOM 921 O O . LYS A 1 111 ? -14.343 3.111 1.685 1.00 92.69 111 LYS A O 1
ATOM 926 N N . ILE A 1 112 ? -15.124 2.753 3.767 1.00 92.44 112 ILE A N 1
ATOM 927 C CA . ILE A 1 112 ? -13.921 2.066 4.263 1.00 92.44 112 ILE A CA 1
ATOM 928 C C . ILE A 1 112 ? -13.775 0.712 3.577 1.00 92.44 112 ILE A C 1
ATOM 930 O O . ILE A 1 112 ? -12.710 0.422 3.047 1.00 92.44 112 ILE A O 1
ATOM 934 N N . ILE A 1 113 ? -14.860 -0.065 3.509 1.00 92.69 113 ILE A N 1
ATOM 935 C CA . ILE A 1 113 ? -14.864 -1.368 2.833 1.00 92.69 113 ILE A CA 1
ATOM 936 C C . ILE A 1 113 ? -14.468 -1.206 1.362 1.00 92.69 113 ILE A C 1
ATOM 938 O O . ILE A 1 113 ? -13.552 -1.874 0.897 1.00 92.69 113 ILE A O 1
ATOM 942 N N . ARG A 1 114 ? -15.092 -0.266 0.636 1.00 94.88 114 ARG A N 1
ATOM 943 C CA . ARG A 1 114 ? -14.745 -0.005 -0.771 1.00 94.88 114 ARG A CA 1
ATOM 944 C C . ARG A 1 114 ? -13.285 0.410 -0.948 1.00 94.88 114 ARG A C 1
ATOM 946 O O . ARG A 1 114 ? -12.635 -0.092 -1.859 1.00 94.88 114 ARG A O 1
ATOM 953 N N . ALA A 1 115 ? -12.767 1.290 -0.090 1.00 96.12 115 ALA A N 1
ATOM 954 C CA . ALA A 1 115 ? -11.368 1.709 -0.147 1.00 96.12 115 ALA A CA 1
ATOM 955 C C . ALA A 1 115 ? -10.412 0.534 0.128 1.00 96.12 115 ALA A C 1
ATOM 957 O O . ALA A 1 115 ? -9.448 0.354 -0.609 1.00 96.12 115 ALA A O 1
ATOM 958 N N . ALA A 1 116 ? -10.709 -0.311 1.120 1.00 96.31 116 ALA A N 1
ATOM 959 C CA . ALA A 1 116 ? -9.922 -1.508 1.413 1.00 96.31 116 ALA A CA 1
ATOM 960 C C . ALA A 1 116 ? -9.928 -2.505 0.240 1.00 96.31 116 ALA A C 1
ATOM 962 O O . ALA A 1 116 ? -8.868 -2.978 -0.169 1.00 96.31 116 ALA A O 1
ATOM 963 N N . CYS A 1 117 ? -11.093 -2.766 -0.365 1.00 96.94 117 CYS A N 1
ATOM 964 C CA . CYS A 1 117 ? -11.197 -3.605 -1.561 1.00 96.94 117 CYS A CA 1
ATOM 965 C C . CYS A 1 117 ? -10.410 -3.026 -2.746 1.00 96.94 117 CYS A C 1
ATOM 967 O O . CYS A 1 117 ? -9.729 -3.772 -3.446 1.00 96.94 117 CYS A O 1
ATOM 969 N N . LEU A 1 118 ? -10.459 -1.706 -2.957 1.00 97.56 118 LEU A N 1
ATOM 970 C CA . LEU A 1 118 ? -9.715 -1.046 -4.030 1.00 97.56 118 LEU A CA 1
ATOM 971 C C . LEU A 1 118 ? -8.199 -1.160 -3.826 1.00 97.56 118 LEU A C 1
ATOM 973 O O . LEU A 1 118 ? -7.481 -1.498 -4.765 1.00 97.56 118 LEU A O 1
ATOM 977 N N . VAL A 1 119 ? -7.713 -0.935 -2.601 1.00 98.12 119 VAL A N 1
ATOM 978 C CA . VAL A 1 119 ? -6.297 -1.131 -2.246 1.00 98.12 119 VAL A CA 1
ATOM 979 C C . VAL A 1 119 ? -5.878 -2.576 -2.499 1.00 98.12 119 VAL A C 1
ATOM 981 O O . VAL A 1 119 ? -4.857 -2.820 -3.144 1.00 98.12 119 VAL A O 1
ATOM 984 N N . GLN A 1 120 ? -6.693 -3.539 -2.066 1.00 97.75 120 GLN A N 1
ATOM 985 C CA . GLN A 1 120 ? -6.434 -4.955 -2.294 1.00 97.75 120 GLN A CA 1
ATOM 986 C C . GLN A 1 120 ? -6.343 -5.290 -3.787 1.00 97.75 120 GLN A C 1
ATOM 988 O O . GLN A 1 120 ? -5.405 -5.975 -4.206 1.00 97.75 120 GLN A O 1
ATOM 993 N N . GLN A 1 121 ? -7.292 -4.803 -4.588 1.00 97.38 121 GLN A N 1
ATOM 994 C CA . GLN A 1 121 ? -7.307 -4.996 -6.034 1.00 97.38 121 GLN A CA 1
ATOM 995 C C . GLN A 1 121 ? -6.047 -4.401 -6.673 1.00 97.38 121 GLN A C 1
ATOM 997 O O . GLN A 1 121 ? -5.314 -5.112 -7.363 1.00 97.38 121 GLN A O 1
ATOM 1002 N N . LYS A 1 122 ? -5.735 -3.131 -6.388 1.00 97.50 122 LYS A N 1
ATOM 1003 C CA . LYS A 1 122 ? -4.560 -2.446 -6.943 1.00 97.50 122 LYS A CA 1
ATOM 1004 C C . LYS A 1 122 ? -3.253 -3.117 -6.539 1.00 97.50 122 LYS A C 1
ATOM 1006 O O . LYS A 1 122 ? -2.360 -3.271 -7.370 1.00 97.50 122 LYS A O 1
ATOM 1011 N N . ARG A 1 123 ? -3.151 -3.606 -5.300 1.00 97.69 123 ARG A N 1
ATOM 1012 C CA . ARG A 1 123 ? -1.992 -4.381 -4.842 1.00 97.69 123 ARG A CA 1
ATOM 1013 C C . ARG A 1 123 ? -1.830 -5.669 -5.647 1.00 97.69 123 ARG A C 1
ATOM 1015 O O . ARG A 1 123 ? -0.707 -6.034 -5.991 1.00 97.69 123 ARG A O 1
ATOM 1022 N N . GLN A 1 124 ? -2.921 -6.379 -5.932 1.00 95.69 124 GLN A N 1
ATOM 1023 C CA . GLN A 1 124 ? -2.878 -7.605 -6.732 1.00 95.69 124 GLN A CA 1
ATOM 1024 C C . GLN A 1 124 ? -2.512 -7.325 -8.194 1.00 95.69 124 GLN A C 1
ATOM 1026 O O . GLN A 1 124 ? -1.663 -8.031 -8.735 1.00 95.69 124 GLN A O 1
ATOM 1031 N N . GLU A 1 125 ? -3.087 -6.285 -8.806 1.00 95.06 125 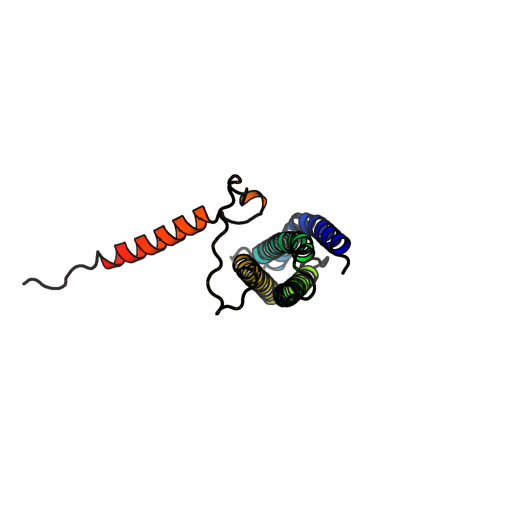GLU A N 1
ATOM 1032 C CA . GLU A 1 125 ? -2.744 -5.828 -10.161 1.00 95.06 125 GLU A CA 1
ATOM 1033 C C . GLU A 1 125 ? -1.253 -5.479 -10.265 1.00 95.06 125 GLU A C 1
ATOM 1035 O O . GLU A 1 125 ? -0.557 -5.972 -11.157 1.00 95.06 125 GLU A O 1
ATOM 1040 N N . PHE A 1 126 ? -0.744 -4.698 -9.308 1.00 95.88 126 PHE A N 1
ATOM 1041 C CA . PHE A 1 126 ? 0.663 -4.318 -9.222 1.00 95.88 126 PHE A CA 1
ATOM 1042 C C . PHE A 1 126 ? 1.582 -5.538 -9.116 1.00 95.88 126 PHE A C 1
ATOM 1044 O O . PHE A 1 126 ? 2.492 -5.703 -9.927 1.00 95.88 126 PHE A O 1
ATOM 1051 N N . LEU A 1 127 ? 1.317 -6.444 -8.169 1.00 95.19 127 LEU A N 1
ATOM 1052 C CA . LEU A 1 127 ? 2.125 -7.653 -7.991 1.00 95.19 127 LEU A CA 1
ATOM 1053 C C . LEU A 1 127 ? 2.074 -8.577 -9.211 1.00 95.19 127 LEU A C 1
ATOM 1055 O O . LEU A 1 127 ? 3.096 -9.154 -9.579 1.00 95.19 127 LEU A O 1
ATOM 1059 N N . ALA A 1 128 ? 0.910 -8.717 -9.850 1.00 91.12 128 ALA A N 1
ATOM 1060 C CA . ALA A 1 128 ? 0.768 -9.516 -11.062 1.00 91.12 128 ALA A CA 1
ATOM 1061 C C . ALA A 1 128 ? 1.564 -8.916 -12.229 1.00 91.12 128 ALA A C 1
ATOM 1063 O O . ALA A 1 128 ? 2.233 -9.655 -12.950 1.00 91.12 128 ALA A O 1
ATOM 1064 N N . SER A 1 129 ? 1.538 -7.590 -12.386 1.00 91.31 129 SER A N 1
ATOM 1065 C CA . SER A 1 129 ? 2.347 -6.885 -13.382 1.00 91.31 129 SER A CA 1
ATOM 1066 C C . SER A 1 129 ? 3.840 -7.091 -13.130 1.00 91.31 129 SER A C 1
ATOM 1068 O O . SER A 1 129 ? 4.549 -7.569 -14.014 1.00 91.31 129 SER A O 1
ATOM 1070 N N . VAL A 1 130 ? 4.312 -6.869 -11.898 1.00 91.69 130 VAL A N 1
ATOM 1071 C CA . VAL A 1 130 ? 5.717 -7.096 -11.517 1.00 91.69 130 VAL A CA 1
ATOM 1072 C C . VAL A 1 130 ? 6.141 -8.550 -11.756 1.00 91.69 130 VAL A C 1
ATOM 1074 O O . VAL A 1 130 ? 7.218 -8.788 -12.304 1.00 91.69 130 VAL A O 1
ATOM 1077 N N . ALA A 1 131 ? 5.292 -9.527 -11.422 1.00 89.12 131 ALA A N 1
ATOM 1078 C CA . ALA A 1 131 ? 5.572 -10.948 -11.633 1.00 89.12 131 ALA A CA 1
ATOM 1079 C C . ALA A 1 131 ? 5.693 -11.333 -13.118 1.00 89.12 131 ALA A C 1
ATOM 1081 O O . ALA A 1 131 ? 6.450 -12.246 -13.444 1.00 89.12 131 ALA A O 1
ATOM 1082 N N . ARG A 1 132 ? 4.994 -10.627 -14.017 1.00 85.94 132 ARG A N 1
ATOM 1083 C CA . ARG A 1 132 ? 5.142 -10.762 -15.478 1.00 85.94 132 ARG A CA 1
ATOM 1084 C C . ARG A 1 132 ? 6.314 -9.954 -16.043 1.00 85.94 132 ARG A C 1
ATOM 1086 O O . ARG A 1 132 ? 6.518 -9.924 -17.249 1.00 85.94 132 ARG A O 1
ATOM 1093 N N . GLY A 1 133 ? 7.085 -9.280 -15.191 1.00 84.94 133 GLY A N 1
ATOM 1094 C CA . GLY A 1 133 ? 8.182 -8.422 -15.618 1.00 84.94 133 GLY A CA 1
ATOM 1095 C C . GLY A 1 133 ? 7.731 -7.047 -16.105 1.00 84.94 133 GLY A C 1
ATOM 1096 O O . GLY A 1 133 ? 8.500 -6.413 -16.820 1.00 84.94 133 GLY A O 1
ATOM 1097 N N . VAL A 1 134 ? 6.549 -6.585 -15.679 1.00 81.31 134 VAL A N 1
ATOM 1098 C CA . VAL A 1 134 ? 5.912 -5.313 -16.070 1.00 81.31 134 VAL A CA 1
ATOM 1099 C C . VAL A 1 134 ? 5.652 -5.249 -17.582 1.00 81.31 134 VAL A C 1
ATOM 1101 O O . VAL A 1 134 ? 5.699 -4.197 -18.212 1.00 81.31 134 VAL A O 1
ATOM 1104 N N . ALA A 1 135 ? 5.420 -6.416 -18.178 1.00 65.25 135 ALA A N 1
ATOM 1105 C CA . ALA A 1 135 ? 5.096 -6.543 -19.584 1.00 65.25 135 ALA A CA 1
ATOM 1106 C C . ALA A 1 135 ? 3.582 -6.318 -19.799 1.00 65.25 135 ALA A C 1
ATOM 1108 O O . ALA A 1 135 ? 2.783 -6.749 -18.951 1.00 65.25 135 ALA A O 1
ATOM 1109 N N . PRO A 1 136 ? 3.172 -5.659 -20.901 1.00 60.00 136 PRO A N 1
ATOM 1110 C CA . PRO A 1 136 ? 1.777 -5.612 -21.339 1.00 60.00 136 PRO A CA 1
ATOM 1111 C C . PRO A 1 136 ? 1.144 -7.009 -21.365 1.00 60.00 136 PRO A C 1
ATOM 1113 O O . PRO A 1 136 ? 1.847 -8.000 -21.555 1.00 60.00 136 PRO A O 1
ATOM 1116 N N . ALA A 1 137 ? -0.178 -7.102 -21.187 1.00 56.28 137 ALA A N 1
ATOM 1117 C CA . ALA A 1 137 ? -0.890 -8.385 -21.122 1.00 56.28 137 ALA A CA 1
ATOM 1118 C C . ALA A 1 137 ? -0.659 -9.286 -22.354 1.00 56.28 137 ALA A C 1
ATOM 1120 O O . ALA A 1 137 ? -0.696 -10.505 -22.215 1.00 56.28 137 ALA A O 1
ATOM 1121 N N . ASP A 1 138 ? -0.346 -8.684 -23.504 1.00 57.50 138 ASP A N 1
ATOM 1122 C CA . ASP A 1 138 ? -0.090 -9.363 -24.781 1.00 57.50 138 ASP A CA 1
ATOM 1123 C C . ASP A 1 138 ? 1.378 -9.779 -24.983 1.00 57.50 138 ASP A C 1
ATOM 1125 O O . ASP A 1 138 ? 1.754 -10.288 -26.037 1.00 57.50 138 ASP A O 1
ATOM 1129 N N . SER A 1 139 ? 2.246 -9.545 -23.995 1.00 48.75 139 SER A N 1
ATOM 1130 C CA . SER A 1 139 ? 3.646 -9.963 -24.076 1.00 48.75 139 SER A CA 1
ATOM 1131 C C . SER A 1 139 ? 3.795 -11.454 -23.766 1.00 48.75 139 SER A C 1
ATOM 1133 O O . SER A 1 139 ? 3.160 -11.941 -22.826 1.00 48.75 139 SER A O 1
ATOM 1135 N N . PRO A 1 140 ? 4.657 -12.187 -24.497 1.00 52.75 140 PRO A N 1
ATOM 1136 C CA . PRO A 1 140 ? 4.897 -13.602 -24.234 1.00 52.75 140 PRO A CA 1
ATOM 1137 C C . PRO A 1 140 ? 5.345 -13.816 -22.782 1.00 52.75 140 PRO A C 1
ATOM 1139 O O . PRO A 1 140 ? 6.113 -13.017 -22.238 1.00 52.75 140 PRO A O 1
ATOM 1142 N N . GLU A 1 141 ? 4.854 -14.885 -22.141 1.00 49.41 141 GLU A N 1
ATOM 1143 C CA . GLU A 1 141 ? 5.198 -15.197 -20.751 1.00 49.41 141 GLU A CA 1
ATOM 1144 C C . GLU A 1 141 ? 6.721 -15.286 -20.595 1.00 49.41 141 GLU A C 1
ATOM 1146 O O . GLU A 1 141 ? 7.380 -16.147 -21.181 1.00 49.41 141 GLU A O 1
ATOM 1151 N N . ALA A 1 142 ? 7.295 -14.388 -19.791 1.00 51.06 142 ALA A N 1
ATOM 1152 C CA . ALA A 1 142 ? 8.716 -14.440 -19.494 1.00 51.06 142 ALA A CA 1
ATOM 1153 C C . ALA A 1 142 ? 9.049 -15.771 -18.789 1.00 51.06 142 ALA A C 1
ATOM 1155 O O . ALA A 1 142 ? 8.311 -16.176 -17.878 1.00 51.06 142 ALA A O 1
ATOM 1156 N N . PRO A 1 143 ? 10.167 -16.438 -19.139 1.00 47.12 143 PRO A N 1
ATOM 1157 C CA . PRO A 1 143 ? 10.600 -17.645 -18.451 1.00 47.12 143 PRO A CA 1
ATOM 1158 C C . PRO A 1 143 ? 10.689 -17.379 -16.948 1.00 47.12 143 PRO A C 1
ATOM 1160 O O . PRO A 1 143 ? 11.408 -16.479 -16.500 1.00 47.12 143 PRO A O 1
ATOM 1163 N N . ARG A 1 144 ? 9.939 -18.147 -16.149 1.00 54.12 144 ARG A N 1
ATOM 1164 C CA . ARG A 1 144 ? 10.018 -18.054 -14.689 1.00 54.12 144 ARG A CA 1
ATOM 1165 C C . ARG A 1 144 ? 11.456 -18.364 -14.283 1.00 54.12 144 ARG A C 1
ATOM 1167 O O . ARG A 1 144 ? 11.902 -19.495 -14.444 1.00 54.12 144 ARG A O 1
ATOM 1174 N N . ARG A 1 145 ? 12.179 -17.379 -13.743 1.00 50.81 145 ARG A N 1
ATOM 1175 C CA . ARG A 1 145 ? 13.488 -17.628 -13.129 1.00 50.81 145 ARG A CA 1
ATOM 1176 C C . ARG A 1 145 ? 13.288 -18.569 -11.942 1.00 50.81 145 ARG A C 1
ATOM 1178 O O . ARG A 1 145 ? 12.703 -18.174 -10.933 1.00 50.81 145 ARG A O 1
ATOM 1185 N N . SER A 1 146 ? 13.761 -19.803 -12.065 1.00 43.69 146 SER A N 1
ATOM 1186 C CA . SER A 1 146 ? 13.904 -20.739 -10.953 1.00 43.69 146 SER A CA 1
ATOM 1187 C C . SER A 1 146 ? 14.982 -20.179 -10.025 1.00 43.69 146 SER A C 1
ATOM 1189 O O . SER A 1 146 ? 16.173 -20.281 -10.308 1.00 43.69 146 SER A O 1
ATOM 1191 N N . PHE A 1 147 ? 14.581 -19.508 -8.947 1.00 46.38 147 PHE A N 1
ATOM 1192 C CA . PHE A 1 147 ? 15.521 -19.128 -7.897 1.00 46.38 14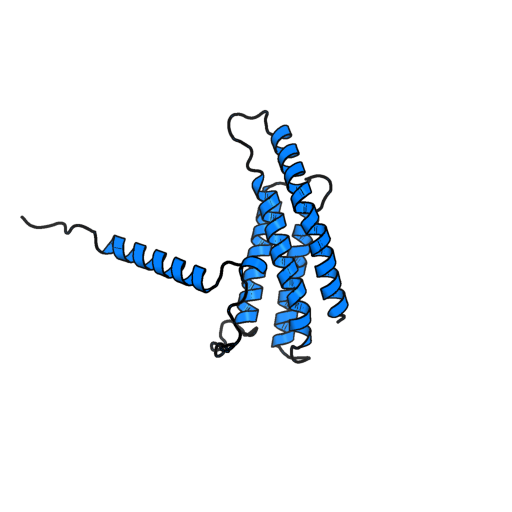7 PHE A CA 1
ATOM 1193 C C . PHE A 1 147 ? 15.890 -20.391 -7.113 1.00 46.38 147 PHE A C 1
ATOM 1195 O O . PHE A 1 147 ? 15.019 -21.012 -6.513 1.00 46.38 147 PHE A O 1
ATOM 1202 N N . ALA A 1 148 ? 17.171 -20.756 -7.100 1.00 50.62 148 ALA A N 1
ATOM 1203 C CA . ALA A 1 148 ? 17.712 -21.869 -6.312 1.00 50.62 148 ALA A CA 1
ATOM 1204 C C . ALA A 1 148 ? 17.907 -21.512 -4.817 1.00 50.62 148 ALA A C 1
ATOM 1206 O O . ALA A 1 148 ? 18.750 -22.090 -4.139 1.00 50.62 148 ALA A O 1
ATOM 1207 N N . GLY A 1 149 ? 17.167 -20.520 -4.312 1.00 51.81 149 GLY A N 1
ATOM 1208 C CA . GLY A 1 149 ? 17.159 -20.118 -2.905 1.00 51.81 149 GLY A CA 1
ATOM 1209 C C . GLY A 1 149 ? 15.910 -20.663 -2.222 1.00 51.81 149 GLY A C 1
ATOM 1210 O O . GLY A 1 149 ? 14.854 -20.708 -2.850 1.00 51.81 149 GLY A O 1
ATOM 1211 N N . GLY A 1 150 ? 16.048 -21.101 -0.968 1.00 55.34 150 GLY A N 1
ATOM 1212 C CA . GLY A 1 150 ? 14.994 -21.755 -0.188 1.00 55.34 150 GLY A CA 1
ATOM 1213 C C . GLY A 1 150 ? 13.635 -21.044 -0.211 1.00 55.34 150 GLY A C 1
ATOM 1214 O O . GLY A 1 150 ? 13.517 -19.859 -0.524 1.00 55.34 150 GLY A O 1
ATOM 1215 N N . THR A 1 151 ? 12.589 -21.803 0.114 1.00 56.22 151 THR A N 1
ATOM 1216 C CA . THR A 1 151 ? 11.197 -21.342 0.122 1.00 56.22 151 THR A CA 1
ATOM 1217 C C . THR A 1 151 ? 11.055 -20.048 0.922 1.00 56.22 151 THR A C 1
ATOM 1219 O O . THR A 1 151 ? 11.367 -20.023 2.110 1.00 56.22 151 THR A O 1
ATOM 1222 N N . TRP A 1 152 ? 10.580 -18.979 0.278 1.00 61.59 152 TRP A N 1
ATOM 1223 C CA . TRP A 1 152 ? 10.274 -17.718 0.953 1.00 61.59 152 TRP A CA 1
ATOM 1224 C C . TRP A 1 152 ? 9.343 -17.957 2.147 1.00 61.59 152 TRP A C 1
ATOM 1226 O O . TRP A 1 152 ? 8.369 -18.703 2.029 1.00 61.59 152 TRP A O 1
ATOM 1236 N N . ASP A 1 153 ? 9.609 -17.289 3.268 1.00 68.50 153 ASP A N 1
ATOM 1237 C CA . ASP A 1 153 ? 8.685 -17.252 4.400 1.00 68.50 153 ASP A CA 1
ATOM 1238 C C . ASP A 1 153 ? 7.488 -16.351 4.055 1.00 68.50 153 ASP A C 1
ATOM 1240 O O . ASP A 1 153 ? 7.469 -15.134 4.266 1.00 68.50 153 ASP A O 1
ATOM 1244 N N . TRP A 1 154 ? 6.487 -16.966 3.431 1.00 67.50 154 TRP A N 1
ATOM 1245 C CA . TRP A 1 154 ? 5.266 -16.294 3.006 1.00 67.50 154 TRP A CA 1
ATOM 1246 C C . TRP A 1 154 ? 4.419 -15.816 4.190 1.00 67.50 154 TRP A C 1
ATOM 1248 O O . TRP A 1 154 ? 3.736 -14.796 4.067 1.00 67.50 154 TRP A O 1
ATOM 1258 N N . GLU A 1 155 ? 4.498 -16.506 5.332 1.00 63.28 155 GLU A N 1
ATOM 1259 C CA . GLU A 1 155 ? 3.756 -16.165 6.546 1.00 63.28 155 GLU A CA 1
ATOM 1260 C C . GLU A 1 155 ? 4.289 -14.874 7.160 1.00 63.28 155 GLU A C 1
ATOM 1262 O O . GLU A 1 155 ? 3.509 -13.952 7.415 1.00 63.28 155 GLU A O 1
ATOM 1267 N N . TYR A 1 156 ? 5.613 -14.733 7.262 1.00 53.66 156 TYR A N 1
ATOM 1268 C CA . TYR A 1 156 ? 6.238 -13.476 7.669 1.00 53.66 156 TYR A CA 1
ATOM 1269 C C . TYR A 1 156 ? 5.836 -12.312 6.756 1.00 53.66 156 TYR A C 1
ATOM 1271 O O . TYR A 1 156 ? 5.559 -11.203 7.225 1.00 53.66 156 TYR A O 1
ATOM 1279 N N . LEU A 1 157 ? 5.722 -12.562 5.447 1.00 56.34 157 LEU A N 1
ATOM 1280 C CA . LEU A 1 157 ? 5.292 -11.567 4.462 1.00 56.34 157 LEU A CA 1
ATOM 1281 C C . LEU A 1 157 ? 3.776 -11.292 4.478 1.00 56.34 157 LEU A C 1
ATOM 1283 O O . LEU A 1 157 ? 3.348 -10.280 3.920 1.00 56.34 157 LEU A O 1
ATOM 1287 N N . GLY A 1 158 ? 2.973 -12.100 5.176 1.00 55.25 158 GLY A N 1
ATOM 1288 C CA . GLY A 1 158 ? 1.519 -11.941 5.274 1.00 55.25 158 GLY A CA 1
ATOM 1289 C C . GLY A 1 158 ? 0.758 -12.405 4.026 1.00 55.25 158 GLY A C 1
ATOM 1290 O O . GLY A 1 158 ? -0.353 -11.933 3.766 1.00 55.25 158 GLY A O 1
ATOM 1291 N N . PHE A 1 159 ? 1.351 -13.307 3.238 1.00 61.41 159 PHE A N 1
ATOM 1292 C CA . PHE A 1 159 ? 0.739 -13.917 2.060 1.00 61.41 159 PHE A CA 1
ATOM 1293 C C . PHE A 1 159 ? 0.579 -15.424 2.253 1.00 61.41 159 PHE A C 1
ATOM 1295 O O . PHE A 1 159 ? 1.454 -16.096 2.780 1.00 61.41 159 PHE A O 1
ATOM 1302 N N . ALA A 1 160 ? -0.512 -15.995 1.741 1.00 60.62 160 ALA A N 1
ATOM 1303 C CA . ALA A 1 160 ? -0.596 -17.446 1.620 1.00 60.62 160 ALA A CA 1
ATOM 1304 C C . ALA A 1 160 ? 0.416 -17.935 0.574 1.00 60.62 160 ALA A C 1
ATOM 1306 O O . ALA A 1 160 ? 0.421 -17.419 -0.556 1.00 60.62 160 ALA A O 1
ATOM 1307 N N . SER A 1 161 ? 1.213 -18.943 0.948 1.00 67.31 161 SER A N 1
ATOM 1308 C CA . SER A 1 161 ? 2.214 -19.568 0.081 1.00 67.31 161 SER A CA 1
ATOM 1309 C C . SER A 1 161 ? 1.623 -19.940 -1.291 1.00 67.31 161 SER A C 1
ATOM 1311 O O . SER A 1 161 ? 0.502 -20.462 -1.366 1.00 67.31 161 SER A O 1
ATOM 1313 N N . PRO A 1 162 ? 2.345 -19.705 -2.405 1.00 62.50 162 PRO A N 1
ATOM 1314 C CA . PRO A 1 162 ? 1.905 -20.104 -3.739 1.00 62.50 162 PRO A CA 1
ATOM 1315 C C . PRO A 1 162 ? 1.570 -21.597 -3.839 1.00 62.50 162 PRO A C 1
ATOM 1317 O O . PRO A 1 162 ? 0.649 -21.968 -4.567 1.00 62.50 162 PRO A O 1
ATOM 1320 N N . GLU A 1 163 ? 2.272 -22.449 -3.087 1.00 63.94 163 GLU A N 1
ATOM 1321 C CA . GLU A 1 163 ? 2.005 -23.890 -3.037 1.00 63.94 163 GLU A CA 1
ATOM 1322 C C . GLU A 1 163 ? 0.667 -24.200 -2.368 1.00 63.94 163 GLU A C 1
ATOM 1324 O O . GLU A 1 163 ? -0.122 -24.985 -2.897 1.00 63.94 163 GLU A O 1
ATOM 1329 N N . TYR A 1 164 ? 0.366 -23.517 -1.262 1.00 63.84 164 TYR A N 1
ATOM 1330 C CA . TYR A 1 164 ? -0.926 -23.615 -0.585 1.00 63.84 164 TYR A CA 1
ATOM 1331 C C . TYR A 1 164 ? -2.071 -23.212 -1.527 1.00 63.84 164 TYR A C 1
ATOM 1333 O O . TYR A 1 164 ? -3.058 -23.935 -1.677 1.00 63.84 164 TYR A O 1
ATOM 1341 N N . ARG A 1 165 ? -1.904 -22.102 -2.261 1.00 60.44 165 ARG A N 1
ATOM 1342 C CA . ARG A 1 165 ? -2.916 -21.610 -3.210 1.00 60.44 165 ARG A CA 1
ATOM 1343 C C . ARG A 1 165 ? -3.122 -22.561 -4.399 1.00 60.44 165 ARG A C 1
ATOM 1345 O O . ARG A 1 165 ? -4.255 -22.723 -4.853 1.00 60.44 165 ARG A O 1
ATOM 1352 N N . ARG A 1 166 ? -2.061 -23.221 -4.889 1.00 60.00 166 ARG A N 1
ATOM 1353 C CA . ARG A 1 166 ? -2.159 -24.256 -5.940 1.00 60.00 166 ARG A CA 1
ATOM 1354 C C . ARG A 1 166 ? -2.906 -25.496 -5.457 1.00 60.00 166 ARG A C 1
ATOM 1356 O O . ARG A 1 166 ? -3.817 -25.933 -6.156 1.00 60.00 166 ARG A O 1
ATOM 1363 N N . ARG A 1 167 ? -2.583 -26.013 -4.265 1.00 59.56 167 ARG A N 1
ATOM 1364 C CA . ARG A 1 167 ? -3.268 -27.184 -3.682 1.00 59.56 167 ARG A CA 1
ATOM 1365 C C . ARG A 1 167 ? -4.757 -26.919 -3.478 1.00 59.56 167 ARG A C 1
ATOM 1367 O O . ARG A 1 167 ? -5.581 -27.762 -3.815 1.00 59.56 167 ARG A O 1
ATOM 1374 N N . HIS A 1 168 ? -5.114 -25.723 -3.010 1.00 56.50 168 HIS A N 1
ATOM 1375 C CA . HIS A 1 168 ? -6.515 -25.348 -2.829 1.00 56.50 168 HIS A CA 1
ATOM 1376 C C . HIS A 1 168 ? -7.263 -25.197 -4.166 1.00 56.50 168 HIS A C 1
ATOM 1378 O O . HIS A 1 168 ? -8.421 -25.593 -4.279 1.00 56.50 168 HIS A O 1
ATOM 1384 N N . ARG A 1 169 ? -6.604 -24.672 -5.212 1.00 54.16 169 ARG A N 1
ATOM 1385 C CA . ARG A 1 169 ? -7.185 -24.594 -6.565 1.00 54.16 169 ARG A CA 1
ATOM 1386 C C . ARG A 1 169 ? -7.365 -25.977 -7.197 1.00 54.16 169 ARG A C 1
ATOM 1388 O O . ARG A 1 169 ? -8.373 -26.201 -7.857 1.00 54.16 169 ARG A O 1
ATOM 1395 N N . GLN A 1 170 ? -6.421 -26.895 -6.984 1.00 57.78 170 GLN A N 1
ATOM 1396 C CA . GLN A 1 170 ? -6.537 -28.284 -7.437 1.00 57.78 170 GLN A CA 1
ATOM 1397 C C . GLN A 1 170 ? -7.648 -29.034 -6.699 1.00 57.78 170 GLN A C 1
ATOM 1399 O O . GLN A 1 170 ? -8.437 -29.693 -7.364 1.00 57.78 170 GLN A O 1
ATOM 1404 N N . ARG A 1 171 ? -7.781 -28.862 -5.375 1.00 57.56 171 ARG A N 1
ATOM 1405 C CA . ARG A 1 171 ? -8.909 -29.420 -4.610 1.00 57.56 171 ARG A CA 1
ATOM 1406 C C . ARG A 1 171 ? -10.253 -28.932 -5.135 1.00 57.56 171 ARG A C 1
ATOM 1408 O O . A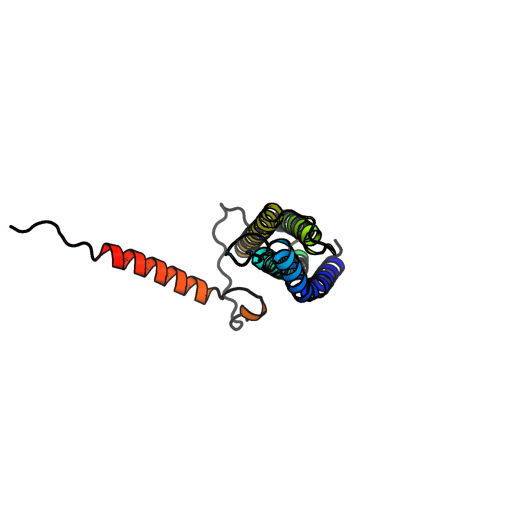RG A 1 171 ? -11.075 -29.749 -5.509 1.00 57.56 171 ARG A O 1
ATOM 1415 N N . ARG A 1 172 ? -10.425 -27.617 -5.313 1.00 55.16 172 ARG A N 1
ATOM 1416 C CA . ARG A 1 172 ? -11.684 -27.059 -5.840 1.00 55.16 172 ARG A CA 1
ATOM 1417 C C . ARG A 1 172 ? -12.035 -27.570 -7.242 1.00 55.16 172 ARG A C 1
ATOM 1419 O O . ARG A 1 172 ? -13.210 -27.696 -7.561 1.00 55.16 172 ARG A O 1
ATOM 1426 N N . ARG A 1 173 ? -11.030 -27.839 -8.086 1.00 54.75 173 ARG A N 1
ATOM 1427 C CA . ARG A 1 173 ? -11.232 -28.409 -9.429 1.00 54.75 173 ARG A CA 1
ATOM 1428 C C . ARG A 1 173 ? -11.553 -29.908 -9.369 1.00 54.75 173 ARG A C 1
ATOM 1430 O O . ARG A 1 173 ? -12.398 -30.354 -10.131 1.00 54.75 173 ARG A O 1
ATOM 1437 N N . GLY A 1 174 ? -10.922 -30.648 -8.457 1.00 57.47 174 GLY A N 1
ATOM 1438 C CA . GLY A 1 174 ? -11.220 -32.060 -8.199 1.00 57.47 174 GLY A CA 1
ATOM 1439 C C . GLY A 1 174 ? -12.617 -32.273 -7.613 1.00 57.47 174 GLY A C 1
ATOM 1440 O O . GLY A 1 174 ? -13.335 -33.152 -8.073 1.00 57.47 174 GLY A O 1
ATOM 1441 N N . ASP A 1 175 ? -13.045 -31.410 -6.689 1.00 58.12 175 ASP A N 1
ATOM 1442 C CA . ASP A 1 175 ? -14.388 -31.458 -6.095 1.00 58.12 175 ASP A CA 1
ATOM 1443 C C . ASP A 1 175 ? -15.476 -31.175 -7.141 1.00 58.12 175 ASP A C 1
ATOM 1445 O O . ASP A 1 175 ? -16.507 -31.840 -7.163 1.00 58.12 175 ASP A O 1
ATOM 1449 N N . MET A 1 176 ? -15.227 -30.246 -8.073 1.00 55.41 176 MET A N 1
ATOM 1450 C CA . MET A 1 176 ? -16.167 -29.962 -9.163 1.00 55.41 176 MET A CA 1
ATOM 1451 C C . MET A 1 176 ? -16.278 -31.117 -10.169 1.00 55.41 176 MET A C 1
ATOM 1453 O O . MET A 1 176 ? -17.337 -31.328 -10.749 1.00 55.41 176 MET A O 1
ATOM 1457 N N . GLN A 1 177 ? -15.191 -31.865 -10.370 1.00 56.41 177 GLN A N 1
ATOM 1458 C CA . GLN A 1 177 ? -15.160 -33.008 -11.279 1.00 56.41 177 GLN A CA 1
ATOM 1459 C C . GLN A 1 177 ? -15.784 -34.259 -10.641 1.00 56.41 177 GLN A C 1
ATOM 1461 O O . GLN A 1 177 ? -16.457 -35.008 -11.332 1.00 56.41 177 GLN A O 1
ATOM 1466 N N . SER A 1 178 ? -15.650 -34.428 -9.321 1.00 56.47 178 SER A N 1
ATOM 1467 C CA . SER A 1 178 ? -16.319 -35.479 -8.537 1.00 56.47 178 SER A CA 1
ATOM 1468 C C . SER A 1 178 ? -17.848 -35.329 -8.522 1.00 56.47 178 SER A C 1
ATOM 1470 O O . SER A 1 178 ? -18.574 -36.311 -8.649 1.00 56.47 178 SER A O 1
ATOM 1472 N N . LEU A 1 179 ? -18.354 -34.091 -8.448 1.00 56.16 179 LEU A N 1
ATOM 1473 C CA . LEU A 1 179 ? -19.796 -33.811 -8.471 1.00 56.16 179 LEU A CA 1
ATOM 1474 C C . LEU A 1 179 ? -20.459 -34.107 -9.827 1.00 56.16 179 LEU A C 1
ATOM 1476 O O . LEU A 1 179 ? -21.649 -34.397 -9.860 1.00 56.16 179 LEU A O 1
ATOM 1480 N N . LEU A 1 180 ? -19.704 -34.057 -10.929 1.00 57.22 180 LEU A N 1
ATOM 1481 C CA . LEU A 1 180 ? -20.207 -34.386 -12.270 1.00 57.22 180 LEU A CA 1
ATOM 1482 C C . LEU A 1 180 ? -20.202 -35.897 -12.556 1.00 57.22 180 LEU A C 1
ATOM 1484 O O . LEU A 1 180 ? -20.945 -36.341 -13.422 1.00 57.22 180 LEU A O 1
ATOM 1488 N N . SER A 1 181 ? -19.407 -36.683 -11.825 1.00 55.25 181 SER A N 1
ATOM 1489 C CA . SER A 1 181 ? -19.311 -38.143 -11.991 1.00 55.25 181 SER A CA 1
ATOM 1490 C C . SER A 1 181 ? -20.373 -38.936 -11.219 1.00 55.25 181 SER A C 1
ATOM 1492 O O . SER A 1 181 ? -20.482 -40.139 -11.417 1.00 55.25 181 SER A O 1
ATOM 1494 N N . ASN A 1 182 ? -21.124 -38.283 -10.325 1.00 51.38 182 ASN A N 1
ATOM 1495 C CA . ASN A 1 182 ? -22.102 -38.915 -9.427 1.00 51.38 182 ASN A CA 1
ATOM 1496 C C . ASN A 1 182 ? -23.565 -38.591 -9.787 1.00 51.38 182 ASN A C 1
ATOM 1498 O O . ASN A 1 182 ? -24.451 -38.745 -8.946 1.00 51.38 182 ASN A O 1
ATOM 1502 N N . ALA A 1 183 ? -23.838 -38.127 -11.008 1.00 51.28 183 ALA A N 1
ATOM 1503 C CA . ALA A 1 183 ? -25.214 -38.033 -11.488 1.00 51.28 183 ALA A CA 1
ATOM 1504 C C . ALA A 1 183 ? -25.739 -39.456 -11.774 1.00 51.28 183 ALA A C 1
ATOM 1506 O O . ALA A 1 183 ? -25.074 -40.183 -12.512 1.00 51.28 183 ALA A O 1
ATOM 1507 N N . PRO A 1 184 ? -26.873 -39.889 -11.193 1.00 55.22 184 PRO A N 1
ATOM 1508 C CA . PRO A 1 184 ? -27.461 -41.177 -11.536 1.00 55.22 184 PRO A CA 1
ATOM 1509 C C . PRO A 1 184 ? -28.064 -41.096 -12.945 1.00 55.22 184 PRO A C 1
ATOM 1511 O O . PRO A 1 184 ? -28.777 -40.136 -13.248 1.00 55.22 184 PRO A O 1
ATOM 1514 N N . ASP A 1 185 ? -27.764 -42.086 -13.788 1.00 57.91 185 ASP A N 1
ATOM 1515 C CA . ASP A 1 185 ? -28.402 -42.259 -15.097 1.00 57.91 185 ASP A CA 1
ATOM 1516 C C . ASP A 1 185 ? -29.922 -42.420 -14.914 1.00 57.91 185 ASP A C 1
ATOM 1518 O O . ASP A 1 185 ? -30.354 -43.266 -14.122 1.00 57.91 185 ASP A O 1
ATOM 1522 N N . PRO A 1 186 ? -30.755 -41.626 -15.609 1.00 60.88 186 PRO A N 1
ATOM 1523 C CA . PRO A 1 186 ? -32.174 -41.888 -15.702 1.00 60.88 186 PRO A CA 1
ATOM 1524 C C . PRO A 1 186 ? -32.392 -42.763 -16.933 1.00 60.88 186 PRO A C 1
ATOM 1526 O O . PRO A 1 186 ? -32.421 -42.233 -18.034 1.00 60.88 186 PRO A O 1
ATOM 1529 N N . ASP A 1 187 ? -32.449 -44.078 -16.738 1.00 55.59 187 ASP A N 1
ATOM 1530 C CA . ASP A 1 187 ? -33.225 -45.050 -17.525 1.00 55.59 187 ASP A CA 1
ATOM 1531 C C . ASP A 1 187 ? -32.584 -46.436 -17.391 1.00 55.59 187 ASP A C 1
ATOM 1533 O O . ASP A 1 187 ? -31.483 -46.677 -17.875 1.00 55.59 187 ASP A O 1
ATOM 1537 N N . ASP A 1 188 ? -33.297 -47.366 -16.759 1.00 48.03 188 ASP A N 1
ATOM 1538 C CA . ASP A 1 188 ? -33.482 -48.688 -17.359 1.00 48.03 188 ASP A CA 1
ATOM 1539 C C . ASP A 1 188 ? -34.793 -49.312 -16.817 1.00 48.03 188 ASP A C 1
ATOM 1541 O O . ASP A 1 188 ? -35.166 -49.030 -15.671 1.00 48.03 188 ASP A O 1
ATOM 1545 N N . PRO A 1 189 ? -35.535 -50.058 -17.657 1.00 60.12 189 PRO A N 1
ATOM 1546 C CA . PRO A 1 189 ? -36.972 -50.335 -17.533 1.00 60.12 189 PRO A CA 1
ATOM 1547 C C . PRO A 1 189 ? -37.369 -51.430 -16.532 1.00 60.12 189 PRO A C 1
ATOM 1549 O O . PRO A 1 189 ? -36.538 -52.305 -16.200 1.00 60.12 189 PRO A O 1
#

pLDDT: mean 78.31, std 17.37, range [43.69, 98.12]

Secondary structure (DSSP, 8-state):
--HHHHHHHHHHHHHHHHHHHHHHHHHHHHHHHHHTTSSS-----HHHHHHHHHHHHHHHHHHHHHHHHHTSPTT-HHHHHHHHHHHHHHHHHHHHHHHHSSSS--S-HHHHHHHHHHHHHHHHHHHHHHHTTS--TTSPPPP-----SPPP-HHHHTS--HHHHHHHHHHHHHHHHHHHTTPPP----

Radius of gyration: 21.78 Å; chains: 1; bounding box: 55×61×47 Å

Foldseek 3Di:
DPLVVQLVVLVVVLVVLVVLLVVLVVQLVVVQVVVVVDDDDRPPSCLLNLLSLLLNLLSLVLSVLSVVLVPDDPPDPLSVLLVVLSVVLVVLSVVLCVQNVDNHRPDDSVVNNVSSVVNVVSSVVNVVCVQQSVDDPPDDRDPRPPDPDDQDPCVVSVHDGPVNVVVVVVVVVVVVVVVVVPDDDPDDD

Organism: Micrurus corallinus (NCBI:txid54390)

Sequence (189 aa):
MHYYTRFKNHELSYQLEQRLLKTAKEKMEQLSRALGGSEGSCPDTTFIEDAVQELLKTRRILKCSYPYGFFLEPKSTKKEIFELMQTDLEMVTEDLAQKVNRPYLRTPRHKIIRAACLVQQKRQEFLASVARGVAPADSPEAPRRSFAGGTWDWEYLGFASPEYRRRHRQRRRGDMQSLLSNAPDPDDP

InterPro domains:
  IPR045840 Ariadne domain [PF19422] (1-114)